Protein AF-A0A7Y2BA73-F1 (afdb_monomer)

Mean predicted aligned error: 13.08 Å

Secondary structure (DSSP, 8-state):
---EEE--SS--EEPPPHHHHT-TT--EEE--SSEEEEE--GGGGG-SS--EEE--SSEEE-S----TTGGGS---TT---EE-TTS-EE----SSEEE--S-TBSGGGG-HHHHHTTPPP--S----S-TT-S--EE-TTS-EE---EEEE-SS-EEEEE-SSBSSEEEEEES--TT-EEEEEETTS-EEE---TTSEEE-TTSPSEEEEEEEE-TT--EEEEEEEEE-

Nearest PDB structures (foldseek):
  5xjo-assembly2_D  TM=9.402E-01  e=3.070E-03  Arabidopsis thaliana
  8yaa-assembly1_A  TM=9.287E-01  e=4.841E-03  Arabidopsis thaliana
  4lsx-assembly1_A  TM=9.238E-01  e=6.436E-03  Arabidopsis thaliana
  8weg-assembly1_A  TM=9.132E-01  e=8.083E-03  Brassica napus
  5hz0-assembly1_B  TM=9.150E-01  e=1.075E-02  Arabidopsis thaliana

Structure (mmCIF, N/CA/C/O backbone):
data_AF-A0A7Y2BA73-F1
#
_entry.id   AF-A0A7Y2BA73-F1
#
loop_
_atom_site.group_PDB
_atom_site.id
_atom_site.type_symbol
_atom_site.label_atom_id
_atom_site.label_alt_id
_atom_site.label_comp_id
_atom_site.label_asym_id
_atom_site.label_entity_id
_atom_site.label_seq_id
_atom_site.pdbx_PDB_ins_code
_atom_site.Cartn_x
_atom_site.Cartn_y
_atom_site.Cartn_z
_atom_site.occupancy
_atom_site.B_iso_or_equiv
_atom_site.auth_seq_id
_atom_site.auth_comp_id
_atom_site.auth_asym_id
_atom_site.auth_atom_id
_atom_site.pdbx_PDB_model_num
ATOM 1 N N . SER A 1 1 ? 10.629 -7.850 -33.195 1.00 58.94 1 SER A N 1
ATOM 2 C CA . SER A 1 1 ? 11.443 -8.158 -32.015 1.00 58.94 1 SER A CA 1
ATOM 3 C C . SER A 1 1 ? 12.355 -6.983 -31.777 1.00 58.94 1 SER A C 1
ATOM 5 O O . SER A 1 1 ? 13.239 -6.746 -32.597 1.00 58.94 1 SER A O 1
ATOM 7 N N . ILE A 1 2 ? 12.062 -6.188 -30.755 1.00 63.72 2 ILE A N 1
ATOM 8 C CA . ILE A 1 2 ? 13.039 -5.249 -30.201 1.00 63.72 2 ILE A CA 1
ATOM 9 C C . ILE A 1 2 ? 13.849 -6.077 -29.214 1.00 63.72 2 ILE A C 1
ATOM 11 O O . ILE A 1 2 ? 13.240 -6.777 -28.421 1.00 63.72 2 ILE A O 1
ATOM 15 N N . PHE A 1 3 ? 15.175 -6.041 -29.317 1.00 80.38 3 PHE A N 1
ATOM 16 C CA . PHE A 1 3 ? 16.051 -6.744 -28.378 1.00 80.38 3 PHE A CA 1
ATOM 17 C C . PHE A 1 3 ? 16.253 -5.908 -27.109 1.00 80.38 3 PHE A C 1
ATOM 19 O O . PHE A 1 3 ? 16.034 -6.395 -26.015 1.00 80.38 3 PHE A O 1
ATOM 26 N N . GLY A 1 4 ? 16.545 -4.614 -27.255 1.00 87.94 4 GLY A N 1
ATOM 27 C CA . GLY A 1 4 ? 16.642 -3.687 -26.129 1.00 87.94 4 GLY A CA 1
ATOM 28 C C . GLY A 1 4 ? 16.120 -2.297 -26.479 1.00 87.94 4 GLY A C 1
ATOM 29 O O . GLY A 1 4 ? 16.241 -1.856 -27.628 1.00 87.94 4 GLY A O 1
ATOM 30 N N . LEU A 1 5 ? 15.540 -1.612 -25.495 1.00 90.94 5 LEU A N 1
ATOM 31 C CA . LEU A 1 5 ? 15.060 -0.236 -25.587 1.00 90.94 5 LEU A CA 1
ATOM 32 C C . LEU A 1 5 ? 15.636 0.595 -24.434 1.00 90.94 5 LEU A C 1
ATOM 34 O O . LEU A 1 5 ? 15.280 0.377 -23.283 1.00 90.94 5 LEU A O 1
ATOM 38 N N . ARG A 1 6 ? 16.483 1.578 -24.761 1.00 91.62 6 ARG A N 1
ATOM 39 C CA . ARG A 1 6 ? 17.074 2.524 -23.801 1.00 91.62 6 ARG A CA 1
ATOM 40 C C . ARG A 1 6 ? 16.645 3.952 -24.135 1.00 91.62 6 ARG A C 1
ATOM 42 O O . ARG A 1 6 ? 16.925 4.427 -25.237 1.00 91.62 6 ARG A O 1
ATOM 49 N N . LEU A 1 7 ? 15.957 4.616 -23.211 1.00 94.19 7 LEU A N 1
ATOM 50 C CA . LEU A 1 7 ? 15.445 5.991 -23.330 1.00 94.19 7 LEU A CA 1
ATOM 51 C C . LEU A 1 7 ? 15.789 6.836 -22.090 1.00 94.19 7 LEU A C 1
ATOM 53 O O . LEU A 1 7 ? 15.052 7.753 -21.718 1.00 94.19 7 LEU A O 1
ATOM 57 N N . ASP A 1 8 ? 16.916 6.530 -21.457 1.00 92.38 8 ASP A N 1
ATOM 58 C CA . ASP A 1 8 ? 17.354 7.136 -20.199 1.00 92.38 8 ASP A CA 1
ATOM 59 C C . ASP A 1 8 ? 17.586 8.650 -20.305 1.00 92.38 8 ASP A C 1
ATOM 61 O O . ASP A 1 8 ? 18.025 9.147 -21.348 1.00 92.38 8 ASP A O 1
ATOM 65 N N . GLY A 1 9 ? 17.349 9.381 -19.213 1.00 92.69 9 GLY A N 1
ATOM 66 C CA . GLY A 1 9 ? 17.739 10.788 -19.080 1.00 92.69 9 GLY A CA 1
ATOM 67 C C . GLY A 1 9 ? 16.963 11.741 -19.990 1.00 92.69 9 GLY A C 1
ATOM 68 O O . GLY A 1 9 ? 17.534 12.707 -20.507 1.00 92.69 9 GLY A O 1
ATOM 69 N N . ASN A 1 10 ? 15.683 11.456 -20.232 1.00 95.62 10 ASN A N 1
ATOM 70 C CA . ASN A 1 10 ? 14.799 12.292 -21.041 1.00 95.62 10 ASN A CA 1
ATOM 71 C C . ASN A 1 10 ? 13.745 12.991 -20.161 1.00 95.62 10 ASN A C 1
ATOM 73 O O . ASN A 1 10 ? 13.834 13.036 -18.939 1.00 95.62 10 ASN A O 1
ATOM 77 N N . GLN A 1 11 ? 12.763 13.624 -20.800 1.00 97.19 11 GLN A N 1
ATOM 78 C CA . GLN A 1 11 ? 11.634 14.287 -20.135 1.00 97.19 11 GLN A CA 1
ATOM 79 C C . GLN A 1 11 ? 10.318 13.580 -20.472 1.00 97.19 11 GLN A C 1
ATOM 81 O O . GLN A 1 11 ? 9.286 14.234 -20.602 1.00 97.19 11 GLN A O 1
ATOM 86 N N . LEU A 1 12 ? 10.365 12.264 -20.706 1.00 97.69 12 LEU A N 1
ATOM 87 C CA . LEU A 1 12 ? 9.169 11.489 -21.023 1.00 97.69 12 LEU A CA 1
ATOM 88 C C . LEU A 1 12 ? 8.208 11.537 -19.836 1.00 97.69 12 LEU A C 1
ATOM 90 O O . LEU A 1 12 ? 8.640 11.438 -18.693 1.00 97.69 12 LEU A O 1
ATOM 94 N N . GLU A 1 13 ? 6.922 11.703 -20.124 1.00 97.31 13 GLU A N 1
ATOM 95 C CA . GLU A 1 13 ? 5.849 11.846 -19.139 1.00 97.31 13 GLU A CA 1
ATOM 96 C C . GLU A 1 13 ? 4.704 10.873 -19.441 1.00 97.31 13 GLU A C 1
ATOM 98 O O . GLU A 1 13 ? 4.584 10.362 -20.559 1.00 97.31 13 GLU A O 1
ATOM 103 N N . GLY A 1 14 ? 3.844 10.648 -18.447 1.00 95.19 14 GLY A N 1
ATOM 104 C CA . GLY A 1 14 ? 2.733 9.703 -18.540 1.00 95.19 14 GLY A CA 1
ATOM 105 C C . GLY A 1 14 ? 3.148 8.253 -18.276 1.00 95.19 14 GLY A C 1
ATOM 106 O O . GLY A 1 14 ? 4.218 7.987 -17.732 1.00 95.19 14 GLY A O 1
ATOM 107 N N . GLU A 1 15 ? 2.265 7.323 -18.633 1.00 95.38 15 GLU A N 1
ATOM 108 C CA . GLU A 1 15 ? 2.414 5.888 -18.364 1.00 95.38 15 GLU A CA 1
ATOM 109 C C . GLU A 1 15 ? 3.246 5.162 -19.432 1.00 95.38 15 GLU A C 1
ATOM 111 O O . GLU A 1 15 ? 3.315 5.579 -20.594 1.00 95.38 15 GLU A O 1
ATOM 116 N N . ILE A 1 16 ? 3.814 4.007 -19.067 1.00 92.56 16 ILE A N 1
ATOM 117 C CA . ILE A 1 16 ? 4.401 3.078 -20.041 1.00 92.56 16 ILE A CA 1
ATOM 118 C C . ILE A 1 16 ? 3.255 2.474 -20.875 1.00 92.56 16 ILE A C 1
ATOM 120 O O . ILE A 1 16 ? 2.373 1.810 -20.326 1.00 92.56 16 ILE A O 1
ATOM 124 N N . PRO A 1 17 ? 3.242 2.657 -22.207 1.00 91.62 17 PRO A N 1
ATOM 125 C CA . PRO A 1 17 ? 2.122 2.219 -23.027 1.00 91.62 17 PRO A CA 1
ATOM 126 C C . PRO A 1 17 ? 2.058 0.692 -23.128 1.00 91.62 17 PRO A C 1
ATOM 128 O O . PRO A 1 17 ? 3.074 0.032 -23.351 1.00 91.62 17 PRO A O 1
ATOM 131 N N . ASN A 1 18 ? 0.838 0.137 -23.107 1.00 88.19 18 ASN A N 1
ATOM 132 C CA . ASN A 1 18 ? 0.594 -1.314 -23.126 1.00 88.19 18 ASN A CA 1
ATOM 133 C C . ASN A 1 18 ? 1.280 -2.079 -24.269 1.00 88.19 18 ASN A C 1
ATOM 135 O O . ASN A 1 18 ? 1.559 -3.269 -24.153 1.00 88.19 18 ASN A O 1
ATOM 139 N N . SER A 1 19 ? 1.569 -1.406 -25.383 1.00 89.00 19 SER A N 1
ATOM 140 C CA . SER A 1 19 ? 2.295 -1.996 -26.506 1.00 89.00 19 SER A CA 1
ATOM 141 C C . SER A 1 19 ? 3.723 -2.428 -26.160 1.00 89.00 19 SER A C 1
ATOM 143 O O . SER A 1 19 ? 4.240 -3.327 -26.817 1.00 89.00 19 SER A O 1
ATOM 145 N N . ILE A 1 20 ? 4.362 -1.800 -25.166 1.00 89.62 20 ILE A N 1
ATOM 146 C CA . ILE A 1 20 ? 5.713 -2.163 -24.716 1.00 89.62 20 ILE A CA 1
ATOM 147 C C . ILE A 1 20 ? 5.691 -3.538 -24.046 1.00 89.62 20 ILE A C 1
ATOM 149 O O . ILE A 1 20 ? 6.490 -4.392 -24.420 1.00 89.62 20 ILE A O 1
ATOM 153 N N . TYR A 1 21 ? 4.707 -3.801 -23.180 1.00 85.94 21 TYR A N 1
ATOM 154 C CA . TYR A 1 21 ? 4.527 -5.097 -22.511 1.00 85.94 21 TYR A CA 1
ATOM 155 C C . TYR A 1 21 ? 4.216 -6.259 -23.468 1.00 85.94 21 TYR A C 1
ATOM 157 O O . TYR A 1 21 ? 4.342 -7.420 -23.099 1.00 85.94 21 TYR A O 1
ATOM 165 N N . ALA A 1 22 ? 3.796 -5.966 -24.703 1.00 86.50 22 ALA A N 1
ATOM 166 C CA . ALA A 1 22 ? 3.502 -6.968 -25.728 1.00 86.50 22 ALA A CA 1
ATOM 167 C C . ALA A 1 22 ? 4.707 -7.292 -26.639 1.00 86.50 22 ALA A C 1
ATOM 169 O O . ALA A 1 22 ? 4.566 -8.038 -27.614 1.00 86.50 22 ALA A O 1
ATOM 170 N N . SER A 1 23 ? 5.882 -6.702 -26.390 1.00 86.19 23 SER A N 1
ATOM 171 C CA . SER A 1 23 ? 7.062 -6.903 -27.233 1.00 86.19 23 SER A CA 1
ATOM 172 C C . SER A 1 23 ? 7.726 -8.256 -26.967 1.00 86.19 23 SER A C 1
ATOM 174 O O . SER A 1 23 ? 8.542 -8.387 -26.061 1.00 86.19 23 SER A O 1
ATOM 176 N N . ALA A 1 24 ? 7.453 -9.237 -27.831 1.00 81.19 24 ALA A N 1
ATOM 177 C CA . ALA A 1 24 ? 8.172 -10.511 -27.835 1.00 81.19 24 ALA A CA 1
ATOM 178 C C . ALA A 1 24 ? 9.683 -10.308 -28.085 1.00 81.19 24 ALA A C 1
ATOM 180 O O . ALA A 1 24 ? 10.070 -9.616 -29.043 1.00 81.19 24 ALA A O 1
ATOM 181 N N . GLY A 1 25 ? 10.520 -10.926 -27.247 1.00 83.25 25 GLY A N 1
ATOM 182 C CA . GLY A 1 25 ? 11.981 -10.900 -27.347 1.00 83.25 25 GLY A CA 1
ATOM 183 C C . GLY A 1 25 ? 12.670 -9.641 -26.820 1.00 83.25 25 GLY A C 1
ATOM 184 O O . GLY A 1 25 ? 13.821 -9.417 -27.196 1.00 83.25 25 GLY A O 1
ATOM 185 N N . LEU A 1 26 ? 11.977 -8.801 -26.038 1.00 87.81 26 LEU A N 1
ATOM 186 C CA . LEU A 1 26 ? 12.608 -7.671 -25.354 1.00 87.81 26 LEU A CA 1
ATOM 187 C C . LEU A 1 26 ? 13.404 -8.193 -24.156 1.00 87.81 26 LEU A C 1
ATOM 189 O O . LEU A 1 26 ? 12.802 -8.648 -23.191 1.00 87.81 26 LEU A O 1
ATOM 193 N N . SER A 1 27 ? 14.729 -8.097 -24.238 1.00 86.44 27 SER A N 1
ATOM 194 C CA . SER A 1 27 ? 15.653 -8.481 -23.171 1.00 86.44 27 SER A CA 1
ATOM 195 C C . SER A 1 27 ? 16.091 -7.309 -22.301 1.00 86.44 27 SER A C 1
ATOM 197 O O . SER A 1 27 ? 16.525 -7.506 -21.173 1.00 86.44 27 SER A O 1
ATOM 199 N N . GLU A 1 28 ? 15.953 -6.079 -22.795 1.00 87.81 28 GLU A N 1
ATOM 200 C CA . GLU A 1 28 ? 16.338 -4.884 -22.050 1.00 87.81 28 GLU A CA 1
ATOM 201 C C . GLU A 1 28 ? 15.315 -3.749 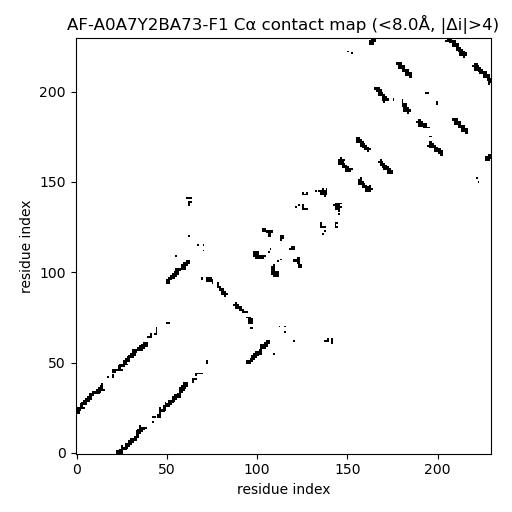-22.194 1.00 87.81 28 GLU A C 1
ATOM 203 O O . GLU A 1 28 ? 14.979 -3.335 -23.310 1.00 87.81 28 GLU A O 1
ATOM 208 N N . LEU A 1 29 ? 14.895 -3.177 -21.063 1.00 91.00 29 LEU A N 1
ATOM 209 C CA . LEU A 1 29 ? 14.112 -1.946 -20.993 1.00 91.00 29 LEU A CA 1
ATOM 210 C C . LEU A 1 29 ? 14.712 -0.971 -19.971 1.00 91.00 29 LEU A C 1
ATOM 212 O O . LEU A 1 29 ? 14.640 -1.193 -18.766 1.00 91.00 29 LEU A O 1
ATOM 216 N N . SER A 1 30 ? 15.234 0.153 -20.456 1.00 92.50 30 SER A N 1
ATOM 217 C CA . SER A 1 30 ? 15.801 1.221 -19.632 1.00 92.50 30 SER A CA 1
ATOM 218 C C . SER A 1 30 ? 15.075 2.539 -19.906 1.00 92.50 30 SER A C 1
ATOM 220 O O . SER A 1 30 ? 15.120 3.071 -21.018 1.00 92.50 30 SER A O 1
ATOM 222 N N . LEU A 1 31 ? 14.354 3.041 -18.903 1.00 95.31 31 LEU A N 1
ATOM 223 C CA . LEU A 1 31 ? 13.574 4.287 -18.908 1.00 95.31 31 LEU A CA 1
ATOM 224 C C . LEU A 1 31 ? 13.995 5.222 -17.758 1.00 95.31 31 LEU A C 1
ATOM 226 O O . LEU A 1 31 ? 13.227 6.098 -17.352 1.00 95.31 31 LEU A O 1
ATOM 230 N N . ARG A 1 32 ? 15.200 5.027 -17.219 1.00 94.56 32 ARG A N 1
ATOM 231 C CA . ARG A 1 32 ? 15.732 5.739 -16.053 1.00 94.56 32 ARG A CA 1
ATOM 232 C C . ARG A 1 32 ? 15.715 7.256 -16.238 1.00 94.56 32 ARG A C 1
ATOM 234 O O . ARG A 1 32 ? 15.857 7.739 -17.362 1.00 94.56 32 ARG A O 1
ATOM 241 N N . ASP A 1 33 ? 15.617 7.999 -15.138 1.00 95.12 33 ASP A N 1
ATOM 242 C CA . ASP A 1 33 ? 15.769 9.460 -15.106 1.00 95.12 33 ASP A CA 1
ATOM 243 C C . ASP A 1 33 ? 14.837 10.155 -16.118 1.00 95.12 33 ASP A C 1
ATOM 245 O O . ASP A 1 33 ? 15.274 10.844 -17.044 1.00 95.12 33 ASP A O 1
ATOM 249 N N . ASN A 1 34 ? 13.536 9.918 -15.966 1.00 97.56 34 ASN A N 1
ATOM 250 C CA . ASN A 1 34 ? 12.466 10.531 -16.750 1.00 97.56 34 ASN A CA 1
ATOM 251 C C . ASN A 1 34 ? 11.381 11.093 -15.808 1.00 97.56 34 ASN A C 1
ATOM 253 O O . ASN A 1 34 ? 11.521 11.093 -14.589 1.00 97.56 34 ASN A O 1
ATOM 257 N N . ASN A 1 35 ? 10.283 11.604 -16.369 1.00 96.88 35 ASN A N 1
ATOM 258 C CA . ASN A 1 35 ? 9.123 12.078 -15.611 1.00 96.88 35 ASN A CA 1
ATOM 259 C C . ASN A 1 35 ? 7.924 11.121 -15.745 1.00 96.88 35 ASN A C 1
ATOM 261 O O . ASN A 1 35 ? 6.778 11.562 -15.631 1.00 96.88 35 ASN A O 1
ATOM 265 N N . LEU A 1 36 ? 8.163 9.835 -16.025 1.00 96.81 36 LEU A N 1
ATOM 266 C CA . LEU A 1 36 ? 7.090 8.856 -1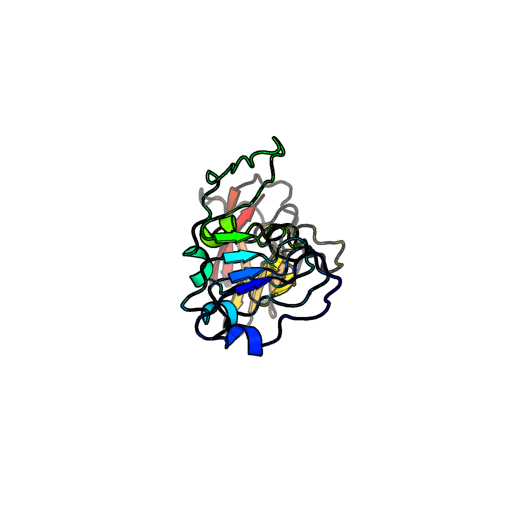6.191 1.00 96.81 36 LEU A CA 1
ATOM 267 C C . LEU A 1 36 ? 6.357 8.649 -14.865 1.00 96.81 36 LEU A C 1
ATOM 269 O O . LEU A 1 36 ? 6.934 8.806 -13.788 1.00 96.81 36 LEU A O 1
ATOM 273 N N . SER A 1 37 ? 5.070 8.339 -14.948 1.00 92.38 37 SER A N 1
ATOM 274 C CA . SER A 1 37 ? 4.170 8.251 -13.799 1.00 92.38 37 SER A CA 1
ATOM 275 C C . SER A 1 37 ? 3.065 7.225 -14.032 1.00 92.38 37 SER A C 1
ATOM 277 O O . SER A 1 37 ? 2.952 6.659 -15.117 1.00 92.38 37 SER A O 1
ATOM 279 N N . GLY A 1 38 ? 2.203 7.049 -13.032 1.00 87.88 38 GLY A N 1
ATOM 280 C CA . GLY A 1 38 ? 1.122 6.068 -13.055 1.00 87.88 38 GLY A CA 1
ATOM 281 C C . GLY A 1 38 ? 1.575 4.712 -12.525 1.00 87.88 38 GLY A C 1
ATOM 282 O O . GLY A 1 38 ? 2.705 4.562 -12.048 1.00 87.88 38 GLY A O 1
ATOM 283 N N . GLU A 1 39 ? 0.668 3.743 -12.570 1.00 86.25 39 GLU A N 1
ATOM 284 C CA . GLU A 1 39 ? 0.879 2.440 -11.947 1.00 86.25 39 GLU A CA 1
ATOM 285 C C . GLU A 1 39 ? 1.783 1.521 -12.776 1.00 86.25 39 GLU A C 1
ATOM 287 O O . GLU A 1 39 ? 1.673 1.435 -14.004 1.00 86.25 39 GLU A O 1
ATOM 292 N N . LEU A 1 40 ? 2.656 0.773 -12.094 1.00 85.06 40 LEU A N 1
ATOM 293 C CA . LEU A 1 40 ? 3.364 -0.345 -12.714 1.00 85.06 40 LEU A CA 1
ATOM 294 C C . LEU A 1 40 ? 2.375 -1.489 -12.976 1.00 85.06 40 LEU A C 1
ATOM 296 O O . LEU A 1 40 ? 1.866 -2.123 -12.056 1.00 85.06 40 LEU A O 1
ATOM 300 N N . SER A 1 41 ? 2.094 -1.755 -14.252 1.00 85.50 41 SER A N 1
ATOM 301 C CA . SER A 1 41 ? 1.141 -2.792 -14.658 1.00 85.50 41 SER A CA 1
ATOM 302 C C . SER A 1 41 ? 1.687 -4.198 -14.396 1.00 85.50 41 SER A C 1
ATOM 304 O O . SER A 1 41 ? 2.827 -4.491 -14.756 1.00 85.50 41 SER A O 1
ATOM 306 N N . SER A 1 42 ? 0.825 -5.120 -13.946 1.00 83.62 42 SER A N 1
ATOM 307 C CA . SER A 1 42 ? 1.114 -6.568 -13.917 1.00 83.62 42 SER A CA 1
ATOM 308 C C . SER A 1 42 ? 1.465 -7.146 -15.295 1.00 83.62 42 SER A C 1
ATOM 310 O O . SER A 1 42 ? 2.006 -8.242 -15.402 1.00 83.62 42 SER A O 1
ATOM 312 N N . SER A 1 43 ? 1.232 -6.387 -16.372 1.00 85.75 43 SER A N 1
ATOM 313 C CA . SER A 1 43 ? 1.709 -6.710 -17.719 1.00 85.75 43 SER A CA 1
ATOM 314 C C . SER A 1 43 ? 3.237 -6.771 -17.831 1.00 85.75 43 SER A C 1
ATOM 316 O O . SER A 1 43 ? 3.732 -7.362 -18.785 1.00 85.75 43 SER A O 1
ATOM 318 N N . LEU A 1 44 ? 3.991 -6.217 -16.876 1.00 83.31 44 LEU A N 1
ATOM 319 C CA . LEU A 1 44 ? 5.436 -6.447 -16.750 1.00 83.31 44 LEU A CA 1
ATOM 320 C C . LEU A 1 44 ? 5.771 -7.945 -16.610 1.00 83.31 44 LEU A C 1
ATOM 322 O O . LEU A 1 44 ? 6.817 -8.376 -17.088 1.00 83.31 44 LEU A O 1
ATOM 326 N N . ASN A 1 45 ? 4.852 -8.758 -16.071 1.00 80.56 45 ASN A N 1
ATOM 327 C CA . ASN A 1 45 ? 5.003 -10.215 -16.011 1.00 80.56 45 ASN A CA 1
ATOM 328 C C . ASN A 1 45 ? 4.948 -10.899 -17.386 1.00 80.56 45 ASN A C 1
ATOM 330 O O . ASN A 1 45 ? 5.330 -12.060 -17.499 1.00 80.56 45 ASN A O 1
ATOM 334 N N . ASN A 1 46 ? 4.476 -10.210 -18.433 1.00 83.88 46 ASN A N 1
ATOM 335 C CA . ASN A 1 46 ? 4.390 -10.772 -19.785 1.00 83.88 46 ASN A CA 1
ATOM 336 C C . ASN A 1 46 ? 5.743 -10.813 -20.504 1.00 83.88 46 ASN A C 1
ATOM 338 O O . ASN A 1 46 ? 5.839 -11.371 -21.599 1.00 83.88 46 ASN A O 1
ATOM 342 N N . PHE A 1 47 ? 6.777 -10.192 -19.941 1.00 82.25 47 PHE A N 1
ATOM 343 C CA . PHE A 1 47 ? 8.105 -10.245 -20.517 1.00 82.25 47 PHE A CA 1
ATOM 344 C C . PHE A 1 47 ? 8.770 -11.598 -20.237 1.00 82.25 47 PHE A C 1
ATOM 346 O O . PHE A 1 47 ? 9.288 -11.834 -19.152 1.00 82.25 47 PHE A O 1
ATO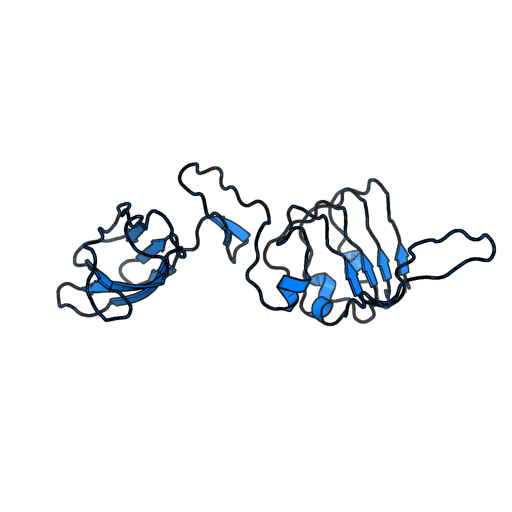M 353 N N . GLU A 1 48 ? 8.758 -12.482 -21.236 1.00 78.75 48 GLU A N 1
ATOM 354 C CA . GLU A 1 48 ? 9.341 -13.830 -21.130 1.00 78.75 48 GLU A CA 1
ATOM 355 C C . GLU A 1 48 ? 10.877 -13.843 -21.221 1.00 78.75 48 GLU A C 1
ATOM 357 O O . GLU A 1 48 ? 11.507 -14.733 -20.658 1.00 78.75 48 GLU A O 1
ATOM 362 N N . ASP A 1 49 ? 11.466 -12.863 -21.917 1.00 79.25 49 ASP A N 1
ATOM 363 C CA . ASP A 1 49 ? 12.897 -12.818 -22.256 1.00 79.25 49 ASP A CA 1
ATOM 364 C C . ASP A 1 49 ? 13.639 -11.627 -21.610 1.00 79.25 49 ASP A C 1
ATOM 366 O O . ASP A 1 49 ? 14.764 -11.338 -22.009 1.00 79.25 49 ASP A O 1
ATOM 370 N N . LEU A 1 50 ? 13.004 -10.883 -20.693 1.00 81.56 50 LEU A N 1
ATOM 371 C CA . LEU A 1 50 ? 13.579 -9.663 -20.109 1.00 81.56 50 LEU A CA 1
ATOM 372 C C . LEU A 1 50 ? 14.652 -10.005 -19.081 1.00 81.56 50 LEU A C 1
ATOM 374 O O . LEU A 1 50 ? 14.347 -10.629 -18.075 1.00 81.56 50 LEU A O 1
ATOM 378 N N . ASP A 1 51 ? 15.869 -9.525 -19.317 1.00 80.38 51 ASP A N 1
ATOM 379 C CA . ASP A 1 51 ? 17.020 -9.695 -18.432 1.00 80.38 51 ASP A CA 1
ATOM 380 C C . ASP A 1 51 ? 17.296 -8.416 -17.619 1.00 80.38 51 ASP A C 1
ATOM 382 O O . ASP A 1 51 ? 17.778 -8.485 -16.490 1.00 80.38 51 ASP A O 1
ATOM 386 N N . GLU A 1 52 ? 16.993 -7.237 -18.180 1.00 83.44 52 GLU A N 1
ATOM 387 C CA . GLU A 1 52 ? 17.353 -5.932 -17.608 1.00 83.44 52 GLU A CA 1
ATOM 388 C C . GLU A 1 52 ? 16.167 -4.944 -17.601 1.00 83.44 52 GLU A C 1
ATOM 390 O O . GLU A 1 52 ? 15.613 -4.618 -18.657 1.00 83.44 52 GLU A O 1
ATOM 395 N N . LEU A 1 53 ? 15.803 -4.424 -16.416 1.00 87.75 53 LEU A N 1
ATOM 396 C CA . LEU A 1 53 ? 14.724 -3.438 -16.224 1.00 87.75 53 LEU A CA 1
ATOM 397 C C . LEU A 1 53 ? 15.152 -2.240 -15.357 1.00 87.75 53 LEU A C 1
ATOM 399 O O . LEU A 1 53 ? 15.237 -2.346 -14.136 1.00 87.75 53 LEU A O 1
ATOM 403 N N . TYR A 1 54 ? 15.324 -1.062 -15.951 1.00 89.88 54 TYR A N 1
ATOM 404 C CA . TYR A 1 54 ? 15.690 0.157 -15.216 1.00 89.88 54 TYR A CA 1
ATOM 405 C C . TYR A 1 54 ? 14.593 1.218 -15.330 1.00 89.88 54 TYR A C 1
ATOM 407 O O . TYR A 1 54 ? 14.417 1.825 -16.386 1.00 89.88 54 TYR A O 1
ATOM 415 N N . LEU A 1 55 ? 13.855 1.451 -14.241 1.00 92.12 55 LEU A N 1
ATOM 416 C CA . LEU A 1 55 ? 12.797 2.472 -14.141 1.00 92.12 55 LEU A CA 1
ATOM 417 C C . LEU A 1 55 ? 13.093 3.519 -13.058 1.00 92.12 55 LEU A C 1
ATOM 419 O O . LEU A 1 55 ? 12.234 4.342 -12.730 1.00 92.12 55 LEU A O 1
ATOM 423 N N . ASP A 1 56 ? 14.286 3.483 -12.477 1.00 91.38 56 ASP A N 1
ATOM 424 C CA . ASP A 1 56 ? 14.655 4.346 -11.369 1.00 91.38 56 ASP A CA 1
ATOM 425 C C . ASP A 1 56 ? 14.712 5.834 -11.765 1.00 91.38 56 ASP A C 1
ATOM 427 O O . ASP A 1 56 ? 14.899 6.184 -12.932 1.00 91.38 56 ASP A O 1
ATOM 431 N N . GLY A 1 57 ? 14.491 6.724 -10.796 1.00 92.19 57 GLY A N 1
ATOM 432 C CA . GLY A 1 57 ? 14.470 8.171 -11.051 1.00 92.19 57 GLY A CA 1
ATOM 433 C C . GLY A 1 57 ? 13.263 8.630 -11.879 1.00 92.19 57 GLY A C 1
ATOM 434 O O . GLY A 1 57 ? 13.401 9.479 -12.755 1.00 92.19 57 GLY A O 1
ATOM 435 N N . ASN A 1 58 ? 12.090 8.049 -11.621 1.00 95.56 58 ASN A N 1
ATOM 436 C CA . ASN A 1 58 ? 10.804 8.436 -12.207 1.00 95.56 58 ASN A CA 1
ATOM 437 C C . ASN A 1 58 ? 9.787 8.785 -11.096 1.00 95.56 58 ASN A C 1
ATOM 439 O O . ASN A 1 58 ? 10.139 8.945 -9.927 1.00 95.56 58 ASN A O 1
ATOM 443 N N . ASN A 1 59 ? 8.509 8.930 -11.460 1.00 91.81 59 ASN A N 1
ATOM 444 C CA . ASN A 1 59 ? 7.396 9.216 -10.552 1.00 91.81 59 ASN A CA 1
ATOM 445 C C . ASN A 1 59 ? 6.335 8.102 -10.571 1.00 91.81 59 ASN A C 1
ATOM 447 O O . ASN A 1 59 ? 5.141 8.398 -10.441 1.00 91.81 59 ASN A O 1
ATOM 451 N N . PHE A 1 60 ? 6.746 6.847 -10.783 1.00 89.75 60 PHE A N 1
ATOM 452 C CA . PHE A 1 60 ? 5.829 5.707 -10.744 1.00 89.75 60 PHE A CA 1
ATOM 453 C C . PHE A 1 60 ? 5.186 5.574 -9.362 1.00 89.75 60 PHE A C 1
ATOM 455 O O . PHE A 1 60 ? 5.785 5.921 -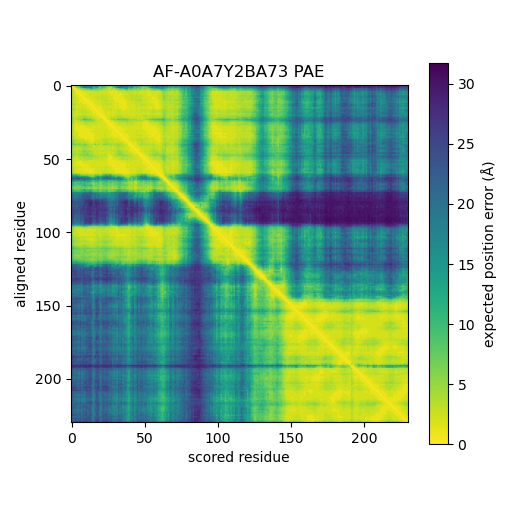8.342 1.00 89.75 60 PHE A O 1
ATOM 462 N N . GLU A 1 61 ? 3.950 5.091 -9.348 1.00 81.25 61 GLU A N 1
ATOM 463 C CA . GLU A 1 61 ? 3.132 4.897 -8.152 1.00 81.25 61 GLU A CA 1
ATOM 464 C C . GLU A 1 61 ? 2.444 3.524 -8.194 1.00 81.25 61 GLU A C 1
ATOM 466 O O . GLU A 1 61 ? 2.629 2.758 -9.140 1.00 81.25 61 GLU A O 1
ATOM 471 N N . GLY A 1 62 ? 1.706 3.178 -7.142 1.00 73.31 62 GLY A N 1
ATOM 472 C CA . GLY A 1 62 ? 1.009 1.894 -7.023 1.00 73.31 62 GLY A CA 1
ATOM 473 C C . GLY A 1 62 ? 1.402 1.128 -5.762 1.00 73.31 62 GLY A C 1
ATOM 474 O O . GLY A 1 62 ? 2.514 1.270 -5.255 1.00 73.31 62 GLY A O 1
ATOM 475 N N . CYS A 1 63 ? 0.461 0.344 -5.232 1.00 65.50 63 CYS A N 1
ATOM 476 C CA . CYS A 1 63 ? 0.562 -0.230 -3.888 1.00 65.50 63 CYS A CA 1
ATOM 477 C C . CYS A 1 63 ? 0.796 -1.746 -3.851 1.00 65.50 63 CYS A C 1
ATOM 479 O O . CYS A 1 63 ? 1.580 -2.233 -3.040 1.00 65.50 63 CYS A O 1
ATOM 481 N N . ALA A 1 64 ? 0.149 -2.480 -4.757 1.00 56.84 64 ALA A N 1
ATOM 482 C CA . ALA A 1 64 ? 0.222 -3.927 -4.880 1.00 56.84 64 ALA A CA 1
ATOM 483 C C . ALA A 1 64 ? 0.814 -4.251 -6.252 1.00 56.84 64 ALA A C 1
ATOM 485 O O . ALA A 1 64 ? 0.117 -4.379 -7.256 1.00 56.84 64 ALA A O 1
ATOM 486 N N . MET A 1 65 ? 2.139 -4.302 -6.307 1.00 63.50 65 MET A N 1
ATOM 487 C CA . MET A 1 65 ? 2.860 -4.677 -7.514 1.00 63.50 65 MET A CA 1
ATOM 488 C C . MET A 1 65 ? 2.799 -6.199 -7.654 1.00 63.50 65 MET A C 1
ATOM 490 O O . MET A 1 65 ? 3.641 -6.859 -7.079 1.00 63.50 65 MET A O 1
ATOM 494 N N . ASP A 1 66 ? 1.828 -6.778 -8.367 1.00 67.50 66 ASP A N 1
ATOM 495 C CA . ASP A 1 66 ? 1.878 -8.204 -8.754 1.00 67.50 66 ASP A CA 1
ATOM 496 C C . ASP A 1 66 ? 2.954 -8.377 -9.834 1.00 67.50 66 ASP A C 1
ATOM 498 O O . ASP A 1 66 ? 2.666 -8.375 -11.031 1.00 67.50 66 ASP A O 1
ATOM 502 N N . LEU A 1 67 ? 4.212 -8.381 -9.398 1.00 71.25 67 LEU A N 1
ATOM 503 C CA . LEU A 1 67 ? 5.417 -8.370 -10.224 1.00 71.25 67 LEU A CA 1
ATOM 504 C C . LEU A 1 67 ? 6.362 -9.508 -9.811 1.00 71.25 67 LEU A C 1
ATOM 506 O O . LEU A 1 67 ? 7.585 -9.364 -9.845 1.00 71.25 67 LEU A O 1
ATOM 510 N N . ASP A 1 68 ? 5.793 -10.650 -9.418 1.00 68.19 68 ASP A N 1
ATOM 511 C CA . ASP A 1 68 ? 6.522 -11.840 -8.960 1.00 68.19 68 ASP A CA 1
ATOM 512 C C . ASP A 1 68 ? 7.593 -12.304 -9.958 1.00 68.19 68 ASP A C 1
ATOM 514 O O . ASP A 1 68 ? 8.627 -12.852 -9.564 1.00 68.19 68 ASP A O 1
ATOM 518 N N . SER A 1 69 ? 7.379 -12.082 -11.262 1.00 67.12 69 SER A N 1
ATOM 519 C CA . SER A 1 69 ? 8.366 -12.444 -12.281 1.00 67.12 69 SER A CA 1
ATOM 520 C C . SER A 1 69 ? 9.673 -11.665 -12.115 1.00 67.12 69 SER A C 1
ATOM 522 O O . SER A 1 69 ? 10.742 -12.246 -12.313 1.00 67.12 69 SER A O 1
ATOM 524 N N . LEU A 1 70 ? 9.606 -10.399 -11.678 1.00 68.00 70 LEU A N 1
ATOM 525 C CA . LEU A 1 70 ? 10.774 -9.544 -11.463 1.00 68.00 70 LEU A CA 1
ATOM 526 C C . LEU A 1 70 ? 11.637 -10.043 -10.305 1.00 68.00 70 LEU A C 1
ATOM 528 O O . LEU A 1 70 ? 12.850 -9.867 -10.339 1.00 68.00 70 LEU A O 1
ATOM 532 N N . CYS A 1 71 ? 11.058 -10.740 -9.325 1.00 69.62 71 CYS A N 1
ATOM 533 C CA . CYS A 1 71 ? 11.826 -11.341 -8.234 1.00 69.62 71 CYS A CA 1
ATOM 534 C C . CYS A 1 71 ? 12.775 -12.456 -8.696 1.00 69.62 71 CYS A C 1
ATOM 536 O O . CYS A 1 71 ? 13.689 -12.830 -7.960 1.00 69.62 71 CYS A O 1
ATOM 538 N N . ASN A 1 72 ? 12.601 -12.967 -9.920 1.00 67.94 72 ASN A N 1
ATOM 539 C CA . ASN A 1 72 ? 13.527 -13.921 -10.530 1.00 67.94 72 ASN A CA 1
ATOM 540 C C . ASN A 1 72 ? 14.696 -13.240 -11.266 1.00 67.94 72 ASN A C 1
ATOM 542 O O . ASN A 1 72 ? 15.663 -13.918 -11.610 1.00 67.94 72 ASN A O 1
ATOM 546 N N . LEU A 1 73 ? 14.639 -11.919 -11.478 1.00 63.50 73 LEU A N 1
ATOM 547 C CA . LEU A 1 73 ? 15.721 -11.122 -12.057 1.00 63.50 73 LEU A CA 1
ATOM 548 C C . LEU A 1 73 ? 16.694 -10.729 -10.938 1.00 63.50 73 LEU A C 1
ATOM 550 O O . LEU A 1 73 ? 16.547 -9.701 -10.277 1.00 63.50 73 LEU A O 1
ATOM 554 N N . VAL A 1 74 ? 17.670 -11.595 -10.661 1.00 53.56 74 VAL A N 1
ATOM 555 C CA . VAL A 1 74 ? 18.595 -11.419 -9.532 1.00 53.56 74 VAL A CA 1
ATOM 556 C C . VAL A 1 74 ? 19.594 -10.298 -9.818 1.00 53.56 74 VAL A C 1
ATOM 558 O O . VAL A 1 74 ? 20.494 -10.448 -10.634 1.00 53.56 74 VAL A O 1
ATOM 561 N N . TYR A 1 75 ? 19.497 -9.205 -9.059 1.00 52.12 75 TYR A N 1
ATOM 562 C CA . TYR A 1 75 ? 20.525 -8.165 -9.002 1.00 52.12 75 TYR A CA 1
ATOM 563 C C . TYR A 1 75 ? 21.858 -8.734 -8.477 1.00 52.12 75 TYR A C 1
ATOM 565 O O . TYR A 1 75 ? 21.933 -9.169 -7.324 1.00 52.12 75 TYR A O 1
ATOM 573 N N . ASN A 1 76 ? 22.932 -8.687 -9.277 1.00 49.09 76 ASN A N 1
ATOM 574 C CA . ASN A 1 76 ? 24.296 -8.952 -8.803 1.00 49.09 76 ASN A CA 1
ATOM 575 C C . ASN A 1 76 ? 25.011 -7.637 -8.411 1.00 49.09 76 ASN A C 1
ATOM 577 O O . ASN A 1 76 ? 25.551 -6.945 -9.276 1.00 49.09 76 ASN A O 1
ATOM 581 N N . PRO A 1 77 ? 25.111 -7.287 -7.112 1.00 49.19 77 PRO A N 1
ATOM 582 C CA . PRO A 1 77 ? 25.780 -6.060 -6.664 1.00 49.19 77 PRO A CA 1
ATOM 583 C C . PRO A 1 77 ? 27.297 -6.032 -6.919 1.00 49.19 77 PRO A C 1
ATOM 585 O O . PRO A 1 77 ? 27.926 -4.999 -6.689 1.00 49.19 77 PRO A O 1
ATOM 588 N N . ASN A 1 78 ? 27.905 -7.148 -7.340 1.00 46.69 78 ASN A N 1
ATOM 589 C CA . ASN A 1 78 ? 29.356 -7.281 -7.486 1.00 46.69 78 ASN A CA 1
ATOM 590 C C . ASN A 1 78 ? 29.876 -7.087 -8.920 1.00 46.69 78 ASN A C 1
ATOM 592 O O . ASN A 1 78 ? 31.096 -7.064 -9.099 1.00 46.69 78 ASN A O 1
ATOM 596 N N . ASP A 1 79 ? 29.018 -6.914 -9.929 1.00 52.84 79 ASP A N 1
ATOM 597 C CA . ASP A 1 79 ? 29.468 -6.632 -11.299 1.00 52.84 79 ASP A CA 1
ATOM 598 C C . ASP A 1 79 ? 29.886 -5.165 -11.440 1.00 52.84 79 ASP A C 1
ATOM 600 O O . ASP A 1 79 ? 29.116 -4.273 -11.794 1.00 52.84 79 ASP A O 1
ATOM 604 N N . THR A 1 80 ? 31.144 -4.891 -11.089 1.00 54.09 80 THR A N 1
ATOM 605 C CA . THR A 1 80 ? 31.704 -3.540 -11.107 1.00 54.09 80 THR A CA 1
ATOM 606 C C . THR A 1 80 ? 33.107 -3.528 -11.718 1.00 54.09 80 THR A C 1
ATOM 608 O O . THR A 1 80 ? 34.005 -4.231 -11.267 1.00 54.09 80 THR A O 1
ATOM 611 N N . LEU A 1 81 ? 33.278 -2.638 -12.706 1.00 46.72 81 LEU A N 1
ATOM 612 C CA . LEU A 1 81 ? 34.504 -2.166 -13.375 1.00 46.72 81 LEU A CA 1
ATOM 613 C C . LEU A 1 81 ? 34.885 -2.794 -14.729 1.00 46.72 81 LEU A C 1
ATOM 615 O O . LEU A 1 81 ? 35.509 -3.848 -14.818 1.00 46.72 81 LEU A O 1
ATOM 619 N N . VAL A 1 82 ? 34.698 -1.991 -15.786 1.00 42.34 82 VAL A N 1
ATOM 620 C CA . VAL A 1 82 ? 35.473 -2.071 -17.035 1.00 42.34 82 VAL A CA 1
ATOM 621 C C . VAL A 1 82 ? 36.355 -0.825 -17.154 1.00 42.34 82 VAL A C 1
ATOM 623 O O . VAL A 1 82 ? 35.862 0.303 -17.185 1.00 42.34 82 VAL A O 1
ATOM 626 N N . THR A 1 83 ? 37.672 -1.026 -17.243 1.00 35.66 83 THR A N 1
ATOM 627 C CA . THR A 1 83 ? 38.654 0.045 -17.478 1.00 35.66 83 THR A CA 1
ATOM 628 C C . THR A 1 83 ? 38.910 0.185 -18.977 1.00 35.66 83 THR A C 1
ATOM 630 O O . THR A 1 83 ? 39.416 -0.742 -19.609 1.00 35.66 83 THR A O 1
ATOM 633 N N . TYR A 1 84 ? 38.612 1.349 -19.557 1.00 37.19 84 TYR A N 1
ATOM 634 C CA . TYR A 1 84 ? 39.005 1.661 -20.934 1.00 37.19 84 TYR A CA 1
ATOM 635 C C . TYR A 1 84 ? 40.458 2.163 -20.996 1.00 37.19 84 TYR A C 1
ATOM 637 O O . TYR A 1 84 ? 40.991 2.723 -20.037 1.00 37.19 84 TYR A O 1
ATOM 645 N N . ASN A 1 85 ? 41.098 2.034 -22.165 1.00 37.66 85 ASN A N 1
ATOM 646 C CA . ASN A 1 85 ? 42.494 2.433 -22.429 1.00 37.66 85 ASN A CA 1
ATOM 647 C C . ASN A 1 85 ? 42.788 3.952 -22.289 1.00 37.66 85 ASN A C 1
ATOM 649 O O . ASN A 1 85 ? 43.876 4.397 -22.649 1.00 37.66 85 ASN A O 1
ATOM 653 N N . ASN A 1 86 ? 41.838 4.758 -21.801 1.00 46.41 86 ASN A N 1
ATOM 654 C CA . ASN A 1 86 ? 41.987 6.190 -21.510 1.00 46.41 86 ASN A CA 1
ATOM 655 C C . ASN A 1 86 ? 42.013 6.513 -19.999 1.00 46.41 86 ASN A C 1
ATOM 657 O O . ASN A 1 86 ? 41.987 7.687 -19.637 1.00 46.41 86 ASN A O 1
ATOM 661 N N . SER A 1 87 ? 42.060 5.497 -19.129 1.00 47.09 87 SER A N 1
ATOM 662 C CA . SER A 1 87 ? 42.093 5.631 -17.662 1.00 47.09 87 SER A CA 1
ATOM 663 C C . SER A 1 87 ? 40.852 6.275 -17.027 1.00 47.09 87 SER A C 1
ATOM 665 O O . SER A 1 87 ? 40.890 6.620 -15.847 1.00 47.09 87 SER A O 1
ATOM 667 N N . ALA A 1 88 ? 39.754 6.434 -17.772 1.00 42.38 88 ALA A N 1
ATOM 668 C CA . ALA A 1 88 ? 38.480 6.874 -17.219 1.00 42.38 88 ALA A CA 1
ATOM 669 C C . ALA A 1 88 ? 37.663 5.659 -16.754 1.00 42.38 88 ALA A C 1
ATOM 671 O O . ALA A 1 88 ? 37.425 4.723 -17.522 1.00 42.38 88 ALA A O 1
ATOM 672 N N . THR A 1 89 ? 37.239 5.685 -15.492 1.00 40.84 89 THR A N 1
ATOM 673 C CA . THR A 1 89 ? 36.321 4.695 -14.923 1.00 40.84 89 THR A CA 1
ATOM 674 C C . THR A 1 89 ? 34.893 5.148 -15.186 1.00 40.84 89 THR A C 1
ATOM 676 O O . THR A 1 89 ? 34.499 6.228 -14.750 1.00 40.84 89 THR A O 1
ATOM 679 N N . TYR A 1 90 ? 34.119 4.319 -15.881 1.00 43.53 90 TYR A N 1
ATOM 680 C CA . TYR A 1 90 ? 32.685 4.515 -16.058 1.00 43.53 90 TYR A CA 1
ATOM 681 C C . TYR A 1 90 ? 31.953 3.382 -15.340 1.00 43.53 90 TYR A C 1
ATOM 683 O O . TYR A 1 90 ? 32.271 2.211 -15.552 1.00 43.53 90 TYR A O 1
ATOM 691 N N . ASN A 1 91 ? 30.981 3.726 -14.496 1.00 42.28 91 ASN A N 1
ATOM 692 C CA . ASN A 1 91 ? 30.096 2.749 -13.867 1.00 42.28 91 ASN A CA 1
ATOM 693 C C . ASN A 1 91 ? 29.075 2.275 -14.909 1.00 42.28 91 ASN A C 1
ATOM 695 O O . ASN A 1 91 ? 27.985 2.828 -15.001 1.00 42.28 91 ASN A O 1
ATOM 699 N N . PHE A 1 92 ? 29.438 1.288 -15.722 1.00 45.47 92 PHE A N 1
ATOM 700 C CA . PHE A 1 92 ? 28.462 0.527 -16.497 1.00 45.47 92 PHE A CA 1
ATOM 701 C C . PHE A 1 92 ? 28.093 -0.716 -15.685 1.00 45.47 92 PHE A C 1
ATOM 703 O O . PHE A 1 92 ? 28.935 -1.598 -15.515 1.00 45.47 92 PHE A O 1
ATOM 710 N N . LYS A 1 93 ? 26.863 -0.745 -15.152 1.00 51.09 93 LYS A N 1
ATOM 711 C CA . LYS A 1 93 ? 26.213 -1.972 -14.668 1.00 51.09 93 LYS A CA 1
ATOM 712 C C . LYS A 1 93 ? 25.979 -2.848 -15.908 1.00 51.09 93 LYS A C 1
ATOM 714 O O . LYS A 1 93 ? 25.382 -2.369 -16.868 1.00 51.09 93 LYS A O 1
ATOM 719 N N . LEU A 1 94 ? 26.513 -4.062 -15.934 1.00 49.56 94 LEU A N 1
ATOM 720 C CA . LEU A 1 94 ? 26.241 -5.053 -16.977 1.00 49.56 94 LEU A CA 1
ATOM 721 C C . LEU A 1 94 ? 25.894 -6.359 -16.274 1.00 49.56 94 LEU A C 1
ATOM 723 O O . LEU A 1 94 ? 26.695 -6.805 -15.455 1.00 49.56 94 LEU A O 1
ATOM 727 N N . GLY A 1 95 ? 24.762 -6.961 -16.638 1.00 57.66 95 GLY A N 1
ATOM 728 C CA . GLY A 1 95 ? 24.413 -8.328 -16.260 1.00 57.66 95 GLY A CA 1
ATOM 729 C C . GLY A 1 95 ? 23.265 -8.411 -15.263 1.00 57.66 95 GLY A C 1
ATOM 730 O O . GLY A 1 95 ? 23.510 -8.361 -14.065 1.00 57.66 95 GLY A O 1
ATOM 731 N N . GLU A 1 96 ? 22.059 -8.580 -15.809 1.00 59.94 96 GLU A N 1
ATOM 732 C CA . GLU A 1 96 ? 20.839 -9.115 -15.179 1.00 59.94 96 GLU A CA 1
ATOM 733 C C . GLU A 1 96 ? 20.312 -8.367 -13.930 1.00 59.94 96 GLU A C 1
ATOM 735 O O . GLU A 1 96 ? 21.003 -8.131 -12.937 1.00 59.94 96 GLU A O 1
ATOM 740 N N . GLY A 1 97 ? 19.030 -7.995 -13.957 1.00 73.44 97 GLY A N 1
ATOM 741 C CA . GLY A 1 97 ? 18.323 -7.464 -12.791 1.00 73.44 97 GLY A CA 1
ATOM 742 C C . GLY A 1 97 ? 17.431 -6.261 -13.074 1.00 73.44 97 GLY A C 1
ATOM 743 O O . GLY A 1 97 ? 17.185 -5.872 -14.216 1.00 73.44 97 GLY A O 1
ATOM 744 N N . TYR A 1 98 ? 16.955 -5.645 -11.994 1.00 80.12 98 TYR A N 1
ATOM 745 C CA . TYR A 1 98 ? 16.087 -4.475 -12.045 1.00 80.12 98 TYR A CA 1
ATOM 746 C C . TYR A 1 98 ? 16.564 -3.349 -11.113 1.00 80.12 98 TYR A C 1
ATOM 748 O O . TYR A 1 98 ? 17.243 -3.590 -10.114 1.00 80.12 98 TYR A O 1
ATOM 756 N N . ASP A 1 99 ? 16.192 -2.107 -1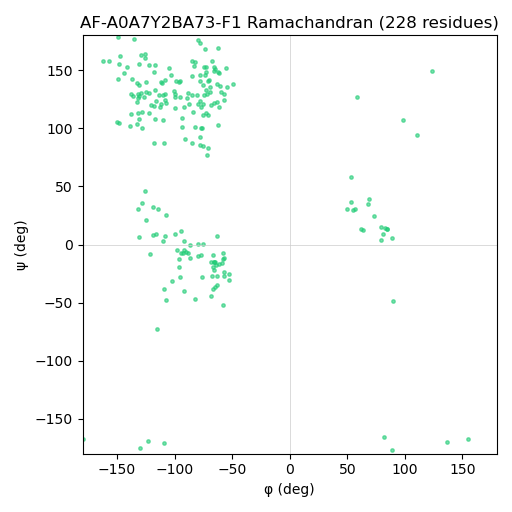1.425 1.00 84.06 99 ASP A N 1
ATOM 757 C CA . ASP A 1 99 ? 16.322 -0.943 -10.537 1.00 84.06 99 ASP A CA 1
ATOM 758 C C . ASP A 1 99 ? 15.040 -0.110 -10.642 1.00 84.06 99 ASP A C 1
ATOM 760 O O . ASP A 1 99 ? 14.733 0.456 -11.694 1.00 84.06 99 ASP A O 1
ATOM 764 N N . LEU A 1 100 ? 14.269 -0.075 -9.557 1.00 86.56 100 LEU A N 1
ATOM 765 C CA . LEU A 1 100 ? 13.044 0.721 -9.436 1.00 86.56 100 LEU A CA 1
ATOM 766 C C . LEU A 1 100 ? 13.227 1.884 -8.449 1.00 86.56 100 LEU A C 1
ATOM 768 O O . LEU A 1 100 ? 12.273 2.617 -8.194 1.00 86.56 100 LEU A O 1
ATOM 772 N N . THR A 1 101 ? 14.432 2.068 -7.892 1.00 86.19 101 THR A N 1
ATOM 773 C CA . THR A 1 101 ? 14.696 3.025 -6.808 1.00 86.19 101 THR A CA 1
ATOM 774 C C . THR A 1 101 ? 14.426 4.478 -7.216 1.00 86.19 101 THR A C 1
ATOM 776 O O . THR A 1 101 ? 14.207 4.803 -8.380 1.00 86.19 101 THR A O 1
ATOM 779 N N . ASN A 1 102 ? 14.418 5.402 -6.255 1.00 85.38 102 ASN A N 1
ATOM 780 C CA . ASN A 1 102 ? 14.135 6.821 -6.507 1.00 85.38 102 ASN A CA 1
ATOM 781 C C . ASN A 1 102 ? 12.779 7.072 -7.198 1.00 85.38 102 ASN A C 1
ATOM 783 O O . ASN A 1 102 ? 12.632 8.050 -7.926 1.00 85.38 102 ASN A O 1
ATOM 787 N N . ASN A 1 103 ? 11.791 6.214 -6.943 1.00 87.06 103 ASN A N 1
ATOM 788 C CA . ASN A 1 103 ? 10.388 6.447 -7.271 1.00 87.06 103 ASN A CA 1
ATOM 789 C C . ASN A 1 103 ? 9.638 6.670 -5.948 1.00 87.06 103 ASN A C 1
ATOM 791 O O . ASN A 1 103 ? 9.146 5.711 -5.358 1.00 87.06 103 ASN A O 1
ATOM 795 N N . PRO A 1 104 ? 9.573 7.906 -5.421 1.00 81.31 104 PRO A N 1
ATOM 796 C CA . PRO A 1 104 ? 9.158 8.171 -4.035 1.00 81.31 104 PRO A CA 1
ATOM 797 C C . PRO A 1 104 ? 7.696 7.819 -3.728 1.00 81.31 104 PRO A C 1
ATOM 799 O O . PRO A 1 104 ? 7.310 7.755 -2.564 1.00 81.31 104 PRO A O 1
ATOM 802 N N . LYS A 1 105 ? 6.875 7.613 -4.762 1.00 81.12 105 LYS A N 1
ATOM 803 C CA . LYS A 1 105 ? 5.475 7.203 -4.625 1.00 81.12 105 LYS A CA 1
ATOM 804 C C . LYS A 1 105 ? 5.274 5.685 -4.669 1.00 81.12 105 LYS A C 1
ATOM 806 O O . LYS A 1 105 ? 4.161 5.227 -4.427 1.00 81.12 105 LYS A O 1
ATOM 811 N N . LEU A 1 106 ? 6.319 4.914 -4.969 1.00 80.38 106 LEU A N 1
ATOM 812 C CA . LEU A 1 106 ? 6.308 3.467 -4.782 1.00 80.38 106 LEU A CA 1
ATOM 813 C C . LEU A 1 106 ? 6.644 3.119 -3.325 1.00 80.38 106 LEU 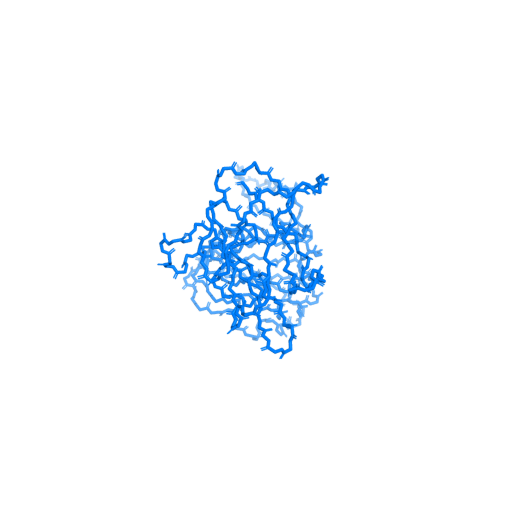A C 1
ATOM 815 O O . LEU A 1 106 ? 7.387 3.860 -2.667 1.00 80.38 106 LEU A O 1
ATOM 819 N N . PRO A 1 107 ? 6.170 1.966 -2.823 1.00 77.81 107 PRO A N 1
ATOM 820 C CA . PRO A 1 107 ? 6.654 1.385 -1.581 1.00 77.81 107 PRO A CA 1
ATOM 821 C C . PRO A 1 107 ? 8.182 1.329 -1.542 1.00 77.81 107 PRO A C 1
ATOM 823 O O . PRO A 1 107 ? 8.840 1.044 -2.542 1.00 77.81 107 PRO A O 1
ATOM 826 N N . TRP A 1 108 ? 8.742 1.656 -0.383 1.00 77.38 108 TRP A N 1
ATOM 827 C CA . TRP A 1 108 ? 10.169 1.808 -0.106 1.00 77.38 108 TRP A CA 1
ATOM 828 C C . TRP A 1 108 ? 10.906 2.700 -1.114 1.00 77.38 108 TRP A C 1
ATOM 830 O O . TRP A 1 108 ? 12.083 2.489 -1.397 1.00 77.38 108 TRP A O 1
ATOM 840 N N . SER A 1 109 ? 10.218 3.690 -1.696 1.00 80.75 109 SER A N 1
ATOM 841 C CA . SER A 1 109 ? 10.749 4.519 -2.789 1.00 80.75 109 SER A CA 1
ATOM 842 C C . SER A 1 109 ? 11.252 3.704 -3.993 1.00 80.75 109 SER A C 1
ATOM 844 O O . SER A 1 109 ? 12.190 4.115 -4.684 1.00 80.75 109 SER A O 1
ATOM 846 N N . GLY A 1 110 ? 10.644 2.537 -4.222 1.00 80.31 110 GLY A N 1
ATOM 847 C CA . GLY A 1 110 ? 11.018 1.594 -5.269 1.00 80.31 110 GLY A CA 1
ATOM 848 C C . GLY A 1 110 ? 12.159 0.640 -4.900 1.00 80.31 110 GLY A C 1
ATOM 849 O O . GLY A 1 110 ? 12.690 -0.030 -5.784 1.00 80.31 110 GLY A O 1
ATOM 850 N N . ASP A 1 111 ? 12.547 0.539 -3.621 1.00 77.75 111 ASP A N 1
ATOM 851 C CA . ASP A 1 111 ? 13.396 -0.563 -3.146 1.00 77.75 111 ASP A CA 1
ATOM 852 C C . ASP A 1 111 ? 12.609 -1.882 -3.132 1.00 77.75 111 ASP A C 1
ATOM 854 O O . ASP A 1 111 ? 12.036 -2.329 -2.136 1.00 77.75 111 ASP A O 1
ATOM 858 N N . PHE A 1 112 ? 12.562 -2.493 -4.310 1.00 76.88 112 PHE A N 1
ATOM 859 C CA . PHE A 1 112 ? 11.754 -3.664 -4.610 1.00 76.88 112 PHE A CA 1
ATOM 860 C C . PHE A 1 112 ? 12.391 -4.981 -4.118 1.00 76.88 112 PHE A C 1
ATOM 862 O O . PHE A 1 112 ? 11.808 -6.050 -4.270 1.00 76.88 112 PHE A O 1
ATOM 869 N N . GLN A 1 113 ? 13.571 -4.943 -3.481 1.00 74.38 113 GLN A N 1
ATOM 870 C CA . GLN A 1 113 ? 14.126 -6.130 -2.811 1.00 74.38 113 GLN A CA 1
ATOM 871 C C . GLN A 1 113 ? 13.280 -6.545 -1.601 1.00 74.38 113 GLN A C 1
ATOM 873 O O . GLN A 1 113 ? 13.057 -7.737 -1.391 1.00 74.38 113 GLN A O 1
ATOM 878 N N . ASN A 1 114 ? 12.757 -5.576 -0.844 1.00 70.44 114 ASN A N 1
ATOM 879 C CA . ASN A 1 114 ? 11.906 -5.842 0.320 1.00 70.44 114 ASN A CA 1
ATOM 880 C C . ASN A 1 114 ? 10.584 -6.505 -0.101 1.00 70.44 114 ASN A C 1
ATOM 882 O O . ASN A 1 114 ? 10.133 -7.449 0.547 1.00 70.44 114 ASN A O 1
ATOM 886 N N . TYR A 1 115 ? 10.036 -6.101 -1.254 1.00 74.00 115 TYR A N 1
ATOM 887 C CA . TYR A 1 115 ? 8.885 -6.761 -1.874 1.00 74.00 115 TYR A CA 1
ATOM 888 C C . TYR A 1 115 ? 9.166 -8.248 -2.151 1.00 74.00 115 TYR A C 1
ATOM 890 O O . TYR A 1 115 ? 8.430 -9.115 -1.685 1.00 74.00 115 TYR A O 1
ATOM 898 N N . CYS A 1 116 ? 10.276 -8.567 -2.826 1.00 74.25 116 CYS A N 1
ATOM 899 C CA . CYS A 1 116 ? 10.636 -9.953 -3.151 1.00 74.25 116 CYS A CA 1
ATOM 900 C C . CYS A 1 116 ? 10.974 -10.822 -1.928 1.00 74.25 116 CYS A C 1
ATOM 902 O O . CYS A 1 116 ? 10.915 -12.050 -2.004 1.00 74.25 116 CYS A O 1
ATOM 904 N N . ASN A 1 117 ? 11.294 -10.200 -0.792 1.00 73.94 117 ASN A N 1
ATOM 905 C CA . ASN A 1 117 ? 11.485 -10.877 0.491 1.00 73.94 117 ASN A CA 1
ATOM 906 C C . ASN A 1 117 ? 10.174 -11.061 1.282 1.00 73.94 117 ASN A C 1
ATOM 908 O O . ASN A 1 117 ? 10.198 -11.652 2.364 1.00 73.94 117 ASN A O 1
ATOM 912 N N . GLY A 1 118 ? 9.038 -10.593 0.752 1.00 72.69 118 GLY A N 1
ATOM 913 C CA . GLY A 1 118 ? 7.725 -10.681 1.394 1.00 72.69 118 GLY A CA 1
ATOM 914 C C . GLY A 1 118 ? 7.550 -9.723 2.573 1.00 72.69 118 GLY A C 1
ATOM 915 O O . GLY A 1 118 ? 6.763 -10.008 3.477 1.00 72.69 118 GLY A O 1
ATOM 916 N N . GLU A 1 119 ? 8.306 -8.625 2.609 1.00 69.56 119 GLU A N 1
ATOM 917 C CA . GLU A 1 119 ? 8.143 -7.597 3.634 1.00 69.56 119 GLU A CA 1
ATOM 918 C C . GLU A 1 119 ? 6.879 -6.763 3.377 1.00 69.56 119 GLU A C 1
ATOM 920 O O . GLU A 1 119 ? 6.420 -6.625 2.244 1.00 69.56 119 GLU A O 1
ATOM 925 N N . SER A 1 120 ? 6.295 -6.197 4.435 1.00 67.94 120 SER A N 1
ATOM 926 C CA . SER A 1 120 ? 5.141 -5.303 4.301 1.00 67.94 120 SER A CA 1
ATOM 927 C C . SER A 1 120 ? 5.573 -3.954 3.717 1.00 67.94 120 SER A C 1
ATOM 929 O O . SER A 1 120 ? 6.531 -3.387 4.240 1.00 67.94 120 SER A O 1
ATOM 931 N N . PRO A 1 121 ? 4.876 -3.396 2.709 1.00 67.06 121 PRO A N 1
ATOM 932 C CA . PRO A 1 121 ? 5.248 -2.130 2.075 1.00 67.06 121 PRO A CA 1
ATOM 933 C C . PRO A 1 121 ? 5.332 -0.973 3.080 1.00 67.06 121 PRO A C 1
ATOM 935 O O . PRO A 1 121 ? 4.396 -0.732 3.837 1.00 67.06 121 PRO A O 1
ATOM 938 N N . ILE A 1 122 ? 6.446 -0.229 3.067 1.00 62.50 122 ILE A N 1
ATOM 939 C CA . ILE A 1 122 ? 6.676 0.959 3.913 1.00 62.50 122 ILE A CA 1
ATOM 940 C C . ILE A 1 122 ? 7.029 2.153 3.029 1.00 62.50 122 ILE A C 1
ATOM 942 O O . ILE A 1 122 ? 7.842 2.024 2.126 1.00 62.50 122 ILE A O 1
ATOM 946 N N . GLY A 1 123 ? 6.523 3.350 3.327 1.00 55.84 123 GLY A N 1
ATOM 947 C CA . GLY A 1 123 ? 7.159 4.590 2.862 1.00 55.84 123 GLY A CA 1
ATOM 948 C C . GLY A 1 123 ? 6.845 5.048 1.435 1.00 55.84 123 GLY A C 1
ATOM 949 O O . GLY A 1 123 ? 7.519 5.953 0.950 1.00 55.84 123 GLY A O 1
ATOM 950 N N . ALA A 1 124 ? 5.817 4.501 0.781 1.00 57.59 124 ALA A N 1
ATOM 951 C CA . ALA A 1 124 ? 5.077 5.315 -0.183 1.00 57.59 124 ALA A CA 1
ATOM 952 C C . ALA A 1 124 ? 4.312 6.376 0.621 1.00 57.59 124 ALA A C 1
ATOM 954 O O . ALA A 1 124 ? 3.754 6.051 1.667 1.00 57.59 124 ALA A O 1
ATOM 955 N N . SER A 1 125 ? 4.315 7.639 0.196 1.00 56.69 125 SER A N 1
ATOM 956 C CA . SER A 1 125 ? 3.588 8.689 0.915 1.00 56.69 125 SER A CA 1
ATOM 957 C C . SER A 1 125 ? 2.084 8.384 0.930 1.00 56.69 125 SER A C 1
ATOM 959 O O . SER A 1 125 ? 1.405 8.590 -0.075 1.00 56.69 125 SER A O 1
ATOM 961 N N . CYS A 1 126 ? 1.580 7.907 2.060 1.00 60.03 126 CYS A N 1
ATOM 962 C CA . CYS A 1 126 ? 0.168 7.846 2.399 1.00 60.03 126 CYS A CA 1
ATOM 963 C C . CYS A 1 126 ? -0.069 8.878 3.509 1.00 60.03 126 CYS A C 1
ATOM 965 O O . CYS A 1 126 ? 0.434 8.736 4.617 1.00 60.03 126 CYS A O 1
ATOM 967 N N . ASP A 1 127 ? -0.723 9.973 3.138 1.00 58.19 127 ASP A N 1
ATOM 968 C CA . ASP A 1 127 ? -1.278 10.991 4.031 1.00 58.19 127 ASP A CA 1
ATOM 969 C C . ASP A 1 127 ? -2.695 11.204 3.499 1.00 58.19 127 ASP A C 1
ATOM 971 O O . ASP A 1 127 ? -2.872 11.763 2.408 1.00 58.19 127 ASP A O 1
ATOM 975 N N . ASP A 1 128 ? -3.699 10.660 4.189 1.00 57.81 128 ASP A N 1
ATOM 976 C CA . ASP A 1 128 ? -5.103 10.816 3.785 1.00 57.81 128 ASP A CA 1
ATOM 977 C C . ASP A 1 128 ? -5.650 12.223 4.111 1.00 57.81 128 ASP A C 1
ATOM 979 O O . ASP A 1 128 ? -6.795 12.556 3.782 1.00 57.81 128 ASP A O 1
ATOM 983 N N . GLY A 1 129 ? -4.808 13.087 4.692 1.00 53.34 129 GLY A N 1
ATOM 984 C CA . GLY A 1 129 ? -5.141 14.431 5.132 1.00 53.34 129 GLY A CA 1
ATOM 985 C C . GLY A 1 129 ? -5.880 14.470 6.471 1.00 53.34 129 GLY A C 1
ATOM 986 O O . GLY A 1 129 ? -6.279 15.563 6.901 1.00 53.34 129 GLY A O 1
ATOM 987 N N . ASP A 1 130 ? -6.082 13.331 7.141 1.00 57.84 130 ASP A N 1
ATOM 988 C CA . ASP A 1 130 ? -6.645 13.257 8.482 1.00 57.84 130 ASP A CA 1
ATOM 989 C C . ASP A 1 130 ? -5.557 13.506 9.532 1.00 57.84 130 ASP A C 1
ATOM 991 O O . ASP A 1 130 ? -4.797 12.644 9.949 1.00 57.84 130 ASP A O 1
ATOM 995 N N . SER A 1 131 ? -5.537 14.725 10.068 1.00 58.00 131 SER A N 1
ATOM 996 C CA . SER A 1 131 ? -4.631 15.112 11.160 1.00 58.00 131 SER A CA 1
ATOM 997 C C . SER A 1 131 ? -4.741 14.273 12.449 1.00 58.00 131 SER A C 1
ATOM 999 O O . SER A 1 131 ? -3.984 14.516 13.392 1.00 58.00 131 SER A O 1
ATOM 1001 N N . THR A 1 132 ? -5.724 13.372 12.550 1.00 54.19 132 THR A N 1
ATOM 1002 C CA . THR A 1 132 ? -5.916 12.480 13.699 1.00 54.19 132 THR A CA 1
ATOM 1003 C C . THR A 1 132 ? -5.270 11.108 13.525 1.00 54.19 132 THR A C 1
ATOM 1005 O O . THR A 1 132 ? -5.216 10.350 14.498 1.00 54.19 132 THR A O 1
ATOM 1008 N N . THR A 1 133 ? -4.742 10.802 12.340 1.00 56.09 133 THR A N 1
ATOM 1009 C CA . THR A 1 133 ? -3.984 9.586 12.055 1.00 56.09 133 THR A CA 1
ATOM 1010 C C . THR A 1 133 ? -2.505 9.937 11.865 1.00 56.09 133 THR A C 1
ATOM 1012 O O . THR A 1 133 ? -2.136 11.002 11.377 1.00 56.09 133 THR A O 1
ATOM 1015 N N . SER A 1 134 ? -1.618 9.076 12.365 1.00 55.78 134 SER A N 1
ATOM 1016 C CA . SER A 1 134 ? -0.161 9.194 12.173 1.00 55.78 134 SER A CA 1
ATOM 1017 C C . SER A 1 134 ? 0.443 7.972 11.484 1.00 55.78 134 SER A C 1
ATOM 1019 O O . SER A 1 134 ? 1.624 7.982 11.148 1.00 55.78 134 SER A O 1
ATOM 1021 N N . ASN A 1 135 ? -0.369 6.925 11.313 1.00 57.47 135 ASN A N 1
ATOM 1022 C CA . ASN A 1 135 ? 0.021 5.601 10.835 1.00 57.47 135 ASN A CA 1
ATOM 1023 C C . ASN A 1 135 ? -0.857 5.219 9.638 1.00 57.47 135 ASN A C 1
ATOM 1025 O O . ASN A 1 135 ? -1.430 4.128 9.599 1.00 57.47 135 ASN A O 1
ATOM 1029 N N . ASP A 1 136 ? -1.019 6.151 8.701 1.00 64.38 136 ASP A N 1
ATOM 1030 C CA . ASP A 1 136 ? -1.635 5.833 7.423 1.00 64.38 136 ASP A CA 1
ATOM 1031 C C . ASP A 1 136 ? -0.777 4.778 6.738 1.00 64.38 136 ASP A C 1
ATOM 1033 O O . ASP A 1 136 ? 0.456 4.844 6.737 1.00 64.38 136 ASP A O 1
ATOM 1037 N N . VAL A 1 137 ? -1.445 3.787 6.171 1.00 65.31 137 VAL A N 1
ATOM 1038 C CA . VAL A 1 137 ? -0.828 2.810 5.291 1.00 65.31 137 VAL A CA 1
ATOM 1039 C C . VAL A 1 137 ? -1.601 2.798 3.986 1.00 65.31 137 VAL A C 1
ATOM 1041 O O . VAL A 1 137 ? -2.762 3.213 3.912 1.00 65.31 137 VAL A O 1
ATOM 1044 N N . ILE A 1 138 ? -0.968 2.285 2.941 1.00 67.12 138 ILE A N 1
ATOM 1045 C CA . ILE A 1 138 ? -1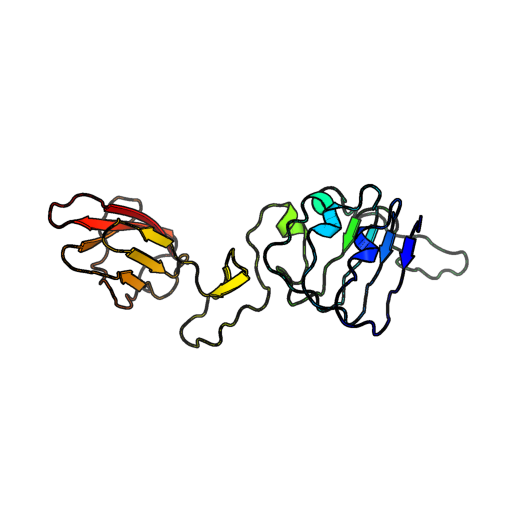.724 1.924 1.755 1.00 67.12 138 ILE A CA 1
ATOM 1046 C C . ILE A 1 138 ? -2.381 0.564 2.013 1.00 67.12 138 ILE A C 1
ATOM 1048 O O . ILE A 1 138 ? -1.688 -0.404 2.323 1.00 67.12 138 ILE A O 1
ATOM 1052 N N . LEU A 1 139 ? -3.713 0.513 1.938 1.00 64.31 139 LEU A N 1
ATOM 1053 C CA . LEU A 1 139 ? -4.502 -0.708 2.111 1.00 64.31 139 LEU A CA 1
ATOM 1054 C C . LEU A 1 139 ? -4.375 -1.636 0.890 1.00 64.31 139 LEU A C 1
ATOM 1056 O O . LEU A 1 139 ? -3.930 -1.219 -0.179 1.00 64.31 139 LEU A O 1
ATOM 1060 N N . ASP A 1 140 ? -4.840 -2.882 1.028 1.00 58.00 140 ASP A N 1
ATOM 1061 C CA . ASP A 1 140 ? -4.851 -3.885 -0.055 1.00 58.00 140 ASP A CA 1
ATOM 1062 C C . ASP A 1 140 ? -5.615 -3.423 -1.312 1.00 58.00 140 ASP A C 1
ATOM 1064 O O . ASP A 1 140 ? -5.373 -3.922 -2.410 1.00 58.00 140 ASP A O 1
ATOM 1068 N N . ASP A 1 141 ? -6.547 -2.476 -1.164 1.00 60.50 141 ASP A N 1
ATOM 1069 C CA . ASP A 1 141 ? -7.316 -1.875 -2.259 1.00 60.50 141 ASP A CA 1
ATOM 1070 C C . ASP A 1 141 ? -6.702 -0.569 -2.803 1.00 60.50 141 ASP A C 1
ATOM 1072 O O . ASP A 1 141 ? -7.346 0.155 -3.563 1.00 60.50 141 ASP A O 1
ATOM 1076 N N . CYS A 1 142 ? -5.461 -0.264 -2.419 1.00 58.00 142 CYS A N 1
ATOM 1077 C CA . CYS A 1 142 ? -4.722 0.952 -2.752 1.00 58.00 142 CYS A CA 1
ATOM 1078 C C . CYS A 1 142 ? -5.335 2.264 -2.246 1.00 58.00 142 CYS A C 1
ATOM 1080 O O . CYS A 1 142 ? -4.883 3.342 -2.642 1.00 58.00 142 CYS A O 1
ATOM 1082 N N . THR A 1 143 ? -6.316 2.213 -1.341 1.00 61.94 143 THR A N 1
ATOM 1083 C CA . THR A 1 143 ? -6.752 3.416 -0.632 1.00 61.94 143 THR A CA 1
ATOM 1084 C C . THR A 1 143 ? -5.779 3.767 0.489 1.00 61.94 143 THR A C 1
ATOM 1086 O O . THR A 1 143 ? -5.163 2.907 1.120 1.00 61.94 143 THR A O 1
ATOM 1089 N N . CYS A 1 144 ? -5.612 5.068 0.712 1.00 63.31 144 CYS A N 1
ATOM 1090 C CA . CYS A 1 144 ? -4.901 5.587 1.868 1.00 63.31 144 CYS A CA 1
ATOM 1091 C C . CYS A 1 144 ? -5.834 5.494 3.074 1.00 63.31 144 CYS A C 1
ATOM 1093 O O . CYS A 1 144 ? -6.950 6.018 3.019 1.00 63.31 144 CYS A O 1
ATOM 1095 N N . GLY A 1 145 ? -5.407 4.813 4.133 1.00 66.62 145 GLY A N 1
ATOM 1096 C CA . GLY A 1 145 ? -6.200 4.718 5.348 1.00 66.62 145 GLY A CA 1
ATOM 1097 C C . GLY A 1 145 ? -5.525 3.900 6.438 1.00 66.62 145 GLY A C 1
ATOM 1098 O O . GLY A 1 145 ? -4.348 3.556 6.369 1.00 66.62 145 GLY A O 1
ATOM 1099 N N . MET A 1 146 ? -6.293 3.563 7.467 1.00 72.12 146 MET A N 1
ATOM 1100 C CA . MET A 1 146 ? -5.817 2.741 8.578 1.00 72.12 146 MET A CA 1
ATOM 1101 C C . MET A 1 146 ? -6.166 1.268 8.369 1.00 72.12 146 MET A C 1
ATOM 1103 O O . MET A 1 146 ? -7.292 0.940 7.979 1.00 72.12 146 MET A O 1
ATOM 1107 N N . LEU A 1 147 ? -5.246 0.367 8.731 1.00 72.62 147 LEU A N 1
ATOM 1108 C CA . LEU A 1 147 ? -5.564 -1.059 8.822 1.00 72.62 147 LEU A CA 1
ATOM 1109 C C . LEU A 1 147 ? -6.725 -1.269 9.796 1.00 72.62 147 LEU A C 1
ATOM 1111 O O . LEU A 1 147 ? -6.676 -0.849 10.957 1.00 72.62 147 LEU A O 1
ATOM 1115 N N . SER A 1 148 ? -7.771 -1.929 9.300 1.00 80.88 148 SER A N 1
ATOM 1116 C CA . SER A 1 148 ? -8.971 -2.243 10.063 1.00 80.88 148 SER A CA 1
ATOM 1117 C C . SER A 1 148 ? -9.317 -3.720 9.952 1.00 80.88 148 SER A C 1
ATOM 1119 O O . SER A 1 148 ? -9.420 -4.283 8.861 1.00 80.88 148 SER A O 1
ATOM 1121 N N . SER A 1 149 ? -9.546 -4.353 11.098 1.00 85.50 149 SER A N 1
ATOM 1122 C CA . SER A 1 149 ? -10.130 -5.688 11.150 1.00 85.50 149 SER A CA 1
ATOM 1123 C C . SER A 1 149 ? -11.649 -5.558 11.076 1.00 85.50 149 SER A C 1
ATOM 1125 O O . SER A 1 149 ? -12.264 -5.012 11.996 1.00 85.50 149 SER A O 1
ATOM 1127 N N . ASN A 1 150 ? -12.261 -6.052 9.997 1.00 90.12 150 ASN A N 1
ATOM 1128 C CA . ASN A 1 150 ? -13.704 -5.969 9.761 1.00 90.12 150 ASN A CA 1
ATOM 1129 C C . ASN A 1 150 ? -14.371 -7.341 9.911 1.00 90.12 150 ASN A C 1
ATOM 1131 O O . ASN A 1 150 ? -13.955 -8.321 9.297 1.00 90.12 150 ASN A O 1
ATOM 1135 N N . PHE A 1 151 ? -15.441 -7.397 10.699 1.00 94.44 151 PHE A N 1
ATOM 1136 C CA . PHE A 1 151 ? -16.182 -8.615 11.013 1.00 94.44 151 PHE A CA 1
ATOM 1137 C C . PHE A 1 151 ? -17.665 -8.423 10.704 1.00 94.44 151 PHE A C 1
ATOM 1139 O O . PHE A 1 151 ? -18.295 -7.492 11.208 1.00 94.44 151 PHE A O 1
ATOM 1146 N N . ASP A 1 152 ? -18.236 -9.328 9.912 1.00 94.38 152 ASP A N 1
ATOM 1147 C CA . ASP A 1 152 ? -19.676 -9.402 9.668 1.00 94.38 152 ASP A CA 1
ATOM 1148 C C . ASP A 1 152 ? -20.291 -10.500 10.547 1.00 94.38 152 ASP A C 1
ATOM 1150 O O . ASP A 1 152 ? -19.937 -11.675 10.438 1.00 94.38 152 ASP A O 1
ATOM 1154 N N . LEU A 1 153 ? -21.197 -10.109 11.445 1.00 92.94 153 LEU A N 1
ATOM 1155 C CA . LEU A 1 153 ? -21.931 -11.015 12.334 1.00 92.94 153 LEU A CA 1
ATOM 1156 C C . LEU A 1 153 ? -23.352 -11.309 11.810 1.00 92.94 153 LEU A C 1
ATOM 1158 O O . LEU A 1 153 ? -24.163 -11.921 12.507 1.00 92.94 153 LEU A O 1
ATOM 1162 N N . GLY A 1 154 ? -23.666 -10.885 10.582 1.00 91.88 154 GLY A N 1
ATOM 1163 C CA . GLY A 1 154 ? -24.928 -11.106 9.879 1.00 91.88 154 GLY A CA 1
ATOM 1164 C C . GLY A 1 154 ? -25.973 -10.021 10.137 1.00 91.88 154 GLY A C 1
ATOM 1165 O O . GLY A 1 154 ? -26.567 -9.504 9.193 1.00 91.88 154 GLY A O 1
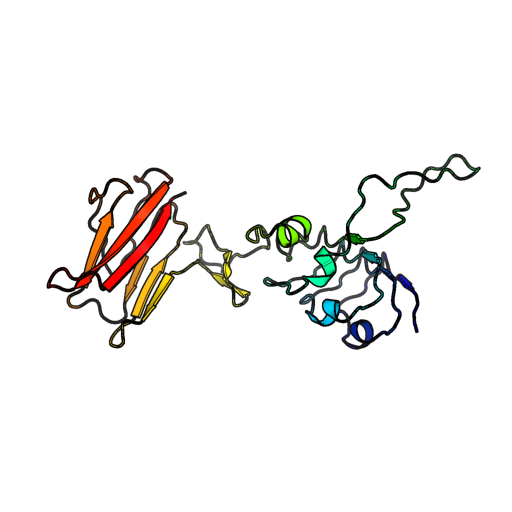ATOM 1166 N N . ASP A 1 155 ? -26.214 -9.659 11.400 1.00 90.62 155 ASP A N 1
ATOM 1167 C CA . ASP A 1 155 ? -27.138 -8.573 11.770 1.00 90.62 155 ASP A CA 1
ATOM 1168 C C . ASP A 1 155 ? -26.437 -7.226 12.012 1.00 90.62 155 ASP A C 1
ATOM 1170 O O . ASP A 1 155 ? -27.094 -6.185 12.101 1.00 90.62 155 ASP A O 1
ATOM 1174 N N . ARG A 1 156 ? -25.106 -7.243 12.120 1.00 93.88 156 ARG A N 1
ATOM 1175 C CA . ARG A 1 156 ? -24.261 -6.076 12.374 1.00 93.88 156 ARG A CA 1
ATOM 1176 C C . ARG A 1 156 ? -22.839 -6.309 11.887 1.00 93.88 156 ARG A C 1
ATOM 1178 O O . ARG A 1 156 ? -22.373 -7.444 11.819 1.00 93.88 156 ARG A O 1
ATOM 1185 N N . THR A 1 157 ? -22.134 -5.212 11.656 1.00 96.06 157 THR A N 1
ATOM 1186 C CA . THR A 1 157 ? -20.692 -5.215 11.410 1.00 96.06 157 THR A CA 1
ATOM 1187 C C . THR A 1 157 ? -19.949 -4.721 12.643 1.00 96.06 157 THR A C 1
ATOM 1189 O O . THR A 1 157 ? -20.500 -3.952 13.439 1.00 96.06 157 THR A O 1
ATOM 1192 N N . VAL A 1 158 ? -18.712 -5.176 12.815 1.00 96.12 158 VAL A N 1
ATOM 1193 C CA . VAL A 1 158 ? -17.773 -4.664 13.815 1.00 96.12 158 VAL A CA 1
ATOM 1194 C C . VAL A 1 158 ? -16.430 -4.404 13.144 1.00 96.12 158 VAL A C 1
ATOM 1196 O O . VAL A 1 158 ? -15.895 -5.292 12.486 1.00 96.12 158 VAL A O 1
ATOM 1199 N N . SER A 1 159 ? -15.881 -3.213 13.345 1.00 94.06 159 SER A N 1
ATOM 1200 C CA . SER A 1 159 ? -14.594 -2.778 12.805 1.00 94.06 159 SER A CA 1
ATOM 1201 C C . SER A 1 159 ? -13.672 -2.376 13.951 1.00 94.06 159 SER A C 1
ATOM 1203 O O . SER A 1 159 ? -14.083 -1.616 14.827 1.00 94.06 159 SER A O 1
ATOM 1205 N N . ILE A 1 160 ? -12.440 -2.879 13.965 1.00 93.19 160 ILE A N 1
ATOM 1206 C CA . ILE A 1 160 ? -11.428 -2.586 14.991 1.00 93.19 160 ILE A CA 1
ATOM 1207 C C . ILE A 1 160 ? -10.213 -1.954 14.309 1.00 93.19 160 ILE A C 1
ATOM 1209 O O . ILE A 1 160 ? -9.629 -2.583 13.428 1.00 93.19 160 ILE A O 1
ATOM 1213 N N . TYR A 1 161 ? -9.854 -0.723 14.685 1.00 89.69 161 TYR A N 1
ATOM 1214 C CA . TYR A 1 161 ? -8.784 0.038 14.026 1.00 89.69 161 TYR A CA 1
ATOM 1215 C C . TYR A 1 161 ? -8.263 1.219 14.873 1.00 89.69 161 TYR A C 1
ATOM 1217 O O . TYR A 1 161 ? -9.006 1.726 15.713 1.00 89.69 161 TYR A O 1
ATOM 1225 N N . PRO A 1 162 ? -7.036 1.718 14.646 1.00 86.44 162 PRO A N 1
ATOM 1226 C CA . PRO A 1 162 ? -6.006 1.096 13.816 1.00 86.44 162 PRO A CA 1
ATOM 1227 C C . PRO A 1 162 ? -5.489 -0.203 14.455 1.00 86.44 162 PRO A C 1
ATOM 1229 O O . PRO A 1 162 ? -5.667 -0.431 15.652 1.00 86.44 162 PRO A O 1
ATOM 1232 N N . ASN A 1 163 ? -4.905 -1.085 13.649 1.00 85.00 163 ASN A N 1
ATOM 1233 C CA . ASN A 1 163 ? -4.186 -2.269 14.117 1.00 85.00 163 ASN A CA 1
ATOM 1234 C C . ASN A 1 163 ? -3.062 -2.616 13.114 1.00 85.00 163 ASN A C 1
ATOM 1236 O O . ASN A 1 163 ? -3.390 -3.136 12.047 1.00 85.00 163 ASN A O 1
ATOM 1240 N N . PRO A 1 164 ? -1.770 -2.355 13.408 1.00 85.50 164 PRO A N 1
ATOM 1241 C CA . PRO A 1 164 ? -1.216 -1.960 14.709 1.00 85.50 164 PRO A CA 1
ATOM 1242 C C . PRO A 1 164 ? -1.696 -0.599 15.228 1.00 85.50 164 PRO A C 1
ATOM 1244 O O . PRO A 1 164 ? -2.047 0.289 14.457 1.00 85.50 164 PRO A O 1
ATOM 1247 N N . ALA A 1 165 ? -1.743 -0.456 16.550 1.00 87.25 165 ALA A N 1
ATOM 1248 C CA . ALA A 1 165 ? -2.192 0.739 17.253 1.00 87.25 165 ALA A CA 1
ATOM 1249 C C . ALA A 1 165 ? -1.061 1.328 18.106 1.00 87.25 165 ALA A C 1
ATOM 1251 O O . ALA A 1 165 ? -0.250 0.584 18.645 1.00 87.25 165 ALA A O 1
ATOM 1252 N N . SER A 1 166 ? -1.040 2.648 18.285 1.00 85.19 166 SER A N 1
ATOM 1253 C CA . SER A 1 166 ? -0.055 3.317 19.153 1.00 85.19 166 SER A CA 1
ATOM 1254 C C . SER A 1 166 ? -0.759 3.982 20.337 1.00 85.19 166 SER A C 1
ATOM 1256 O O . SER A 1 166 ? -0.763 3.458 21.449 1.00 85.19 166 SER A O 1
ATOM 1258 N N . ASP A 1 167 ? -1.463 5.091 20.095 1.00 85.75 167 ASP A N 1
ATOM 1259 C CA . ASP A 1 167 ? -2.056 5.887 21.177 1.00 85.75 167 ASP A CA 1
ATOM 1260 C C . ASP A 1 167 ? -3.521 5.556 21.471 1.00 85.75 167 ASP A C 1
ATOM 1262 O O . ASP A 1 167 ? -4.000 5.738 22.598 1.00 85.75 167 ASP A O 1
ATOM 1266 N N . PHE A 1 168 ? -4.259 5.086 20.465 1.00 89.00 168 PHE A N 1
ATOM 1267 C CA . PHE A 1 168 ? -5.690 4.837 20.571 1.00 89.00 168 PHE A CA 1
ATOM 1268 C C . PHE A 1 168 ? -6.154 3.661 19.711 1.00 89.00 168 PHE A C 1
ATOM 1270 O O . PHE A 1 168 ? -5.499 3.262 18.755 1.00 89.00 168 PHE A O 1
ATOM 1277 N N . ILE A 1 169 ? -7.346 3.158 20.032 1.00 91.38 169 ILE A N 1
ATOM 1278 C CA . ILE A 1 169 ? -8.108 2.227 19.202 1.00 91.38 169 ILE A CA 1
ATOM 1279 C C . ILE A 1 169 ? -9.592 2.607 19.173 1.00 91.38 169 ILE A C 1
ATOM 1281 O O . ILE A 1 169 ? -10.179 3.033 20.175 1.00 91.38 169 ILE A O 1
ATOM 1285 N N . ARG A 1 170 ? -10.226 2.435 18.020 1.00 92.25 170 ARG A N 1
ATOM 1286 C CA . ARG A 1 170 ? -11.661 2.575 17.774 1.00 92.25 170 ARG A CA 1
ATOM 1287 C C . ARG A 1 170 ? -12.249 1.207 17.477 1.00 92.25 170 ARG A C 1
ATOM 1289 O O . ARG A 1 170 ? -11.657 0.379 16.790 1.00 92.25 170 ARG A O 1
ATOM 1296 N N . ILE A 1 171 ? -13.427 0.978 18.041 1.00 93.75 171 ILE A N 1
ATOM 1297 C CA . ILE A 1 171 ? -14.197 -0.242 17.825 1.00 93.75 171 ILE A CA 1
ATOM 1298 C C . ILE A 1 171 ? -15.582 0.211 17.413 1.00 93.75 171 ILE A C 1
ATOM 1300 O O . ILE A 1 171 ? -16.369 0.645 18.255 1.00 93.75 171 ILE A O 1
ATOM 1304 N N . GLU A 1 172 ? -15.854 0.177 16.119 1.00 94.94 172 GLU A N 1
ATOM 1305 C CA . GLU A 1 172 ? -17.097 0.673 15.546 1.00 94.94 172 GLU A CA 1
ATOM 1306 C C . GLU A 1 172 ? -18.033 -0.471 15.195 1.00 94.94 172 GLU A C 1
ATOM 1308 O O . GLU A 1 172 ? -17.610 -1.560 14.824 1.00 94.94 172 GLU A O 1
ATOM 1313 N N . THR A 1 173 ? -19.329 -0.239 15.346 1.00 95.62 173 THR A N 1
ATOM 1314 C CA . THR A 1 173 ? -20.358 -1.205 14.993 1.00 95.62 173 THR A CA 1
ATOM 1315 C C . THR A 1 173 ? -21.633 -0.511 14.547 1.00 95.62 173 THR A C 1
ATOM 1317 O O . THR A 1 173 ? -22.049 0.498 15.128 1.00 95.62 173 THR A O 1
ATOM 1320 N N . SER A 1 174 ? -22.295 -1.094 13.544 1.00 95.88 174 SER A N 1
ATOM 1321 C CA . SER A 1 174 ? -23.606 -0.636 13.081 1.00 95.88 174 SER A CA 1
ATOM 1322 C C . SER A 1 174 ? -24.710 -0.827 14.130 1.00 95.88 174 SER A C 1
ATOM 1324 O O . SER A 1 174 ? -25.717 -0.119 14.084 1.00 95.88 174 SER A O 1
ATOM 1326 N N . ASN A 1 175 ? -24.523 -1.740 15.095 1.00 93.94 175 ASN A N 1
ATOM 1327 C CA . ASN A 1 175 ? -25.446 -1.951 16.208 1.00 93.94 175 ASN A CA 1
ATOM 1328 C C . ASN A 1 175 ? -24.716 -2.401 17.496 1.00 93.94 175 ASN A C 1
ATOM 1330 O O . ASN A 1 175 ? -24.360 -3.577 17.628 1.00 93.94 175 ASN A O 1
ATOM 1334 N N . PRO A 1 176 ? -24.550 -1.511 18.493 1.00 94.12 176 PRO A N 1
ATOM 1335 C CA . PRO A 1 176 ? -23.845 -1.835 19.732 1.00 94.12 176 PRO A CA 1
ATOM 1336 C C . PRO A 1 176 ? -24.681 -2.630 20.747 1.00 94.12 176 PRO A C 1
ATOM 1338 O O . PRO A 1 176 ? -24.137 -3.078 21.758 1.00 94.12 176 PRO A O 1
ATOM 1341 N N . GLU A 1 177 ? -25.992 -2.800 20.541 1.00 93.56 177 GLU A N 1
ATOM 1342 C CA . GLU A 1 177 ? -26.858 -3.407 21.554 1.00 93.56 177 GLU A CA 1
ATOM 1343 C C . GLU A 1 177 ? -26.470 -4.859 21.852 1.00 93.56 177 GLU A C 1
ATOM 1345 O O . GLU A 1 177 ? -26.473 -5.721 20.973 1.00 93.56 177 GLU A O 1
ATOM 1350 N N . GLY A 1 178 ? -26.174 -5.136 23.123 1.00 91.50 178 GLY A N 1
ATOM 1351 C CA . GLY A 1 178 ? -25.861 -6.480 23.606 1.00 91.50 178 GLY A CA 1
ATOM 1352 C C . GLY A 1 178 ? -24.426 -6.949 23.358 1.00 91.50 178 GLY A C 1
ATOM 1353 O O . GLY A 1 178 ? -24.138 -8.116 23.616 1.00 91.50 178 GLY A O 1
ATOM 1354 N N . LEU A 1 179 ? -23.539 -6.063 22.900 1.00 94.44 179 LEU A N 1
ATOM 1355 C CA . LEU A 1 179 ? -22.119 -6.354 22.728 1.00 94.44 179 LEU A CA 1
ATOM 1356 C C . LEU A 1 179 ? -21.296 -5.896 23.940 1.00 94.44 179 LEU A C 1
ATOM 1358 O O . LEU A 1 179 ? -21.510 -4.818 24.496 1.00 94.44 179 LEU A O 1
ATOM 1362 N N . ILE A 1 180 ? -20.321 -6.715 24.329 1.00 93.00 180 ILE A N 1
ATOM 1363 C CA . ILE A 1 180 ? -19.367 -6.442 25.407 1.00 93.00 180 ILE A CA 1
ATOM 1364 C C . ILE A 1 180 ? -17.957 -6.577 24.839 1.00 93.00 180 ILE A C 1
ATOM 1366 O O . ILE A 1 180 ? -17.646 -7.585 24.213 1.00 93.00 180 ILE A O 1
ATOM 1370 N N . ILE A 1 181 ? -17.088 -5.596 25.085 1.00 94.31 181 ILE A N 1
ATOM 1371 C CA . ILE A 1 181 ? -15.679 -5.676 24.688 1.00 94.31 181 ILE A CA 1
ATOM 1372 C C . ILE A 1 181 ? -14.823 -6.091 25.882 1.00 94.31 181 ILE A C 1
ATOM 1374 O O . ILE A 1 181 ? -15.011 -5.609 27.000 1.00 94.31 181 ILE A O 1
ATOM 1378 N N . SER A 1 182 ? -13.836 -6.943 25.631 1.00 91.88 182 SER A N 1
ATOM 1379 C CA . SER A 1 182 ? -12.782 -7.277 26.581 1.00 91.88 182 SER A CA 1
ATOM 1380 C C . SER A 1 182 ? -11.422 -7.187 25.899 1.00 91.88 182 SER A C 1
ATOM 1382 O O . SER A 1 182 ? -11.198 -7.857 24.896 1.00 91.88 182 SER A O 1
ATOM 1384 N N . LEU A 1 183 ? -10.504 -6.411 26.476 1.00 95.31 183 LEU A N 1
ATOM 1385 C CA . LEU A 1 183 ? -9.092 -6.412 26.091 1.00 95.31 183 LEU A CA 1
ATOM 1386 C C . LEU A 1 183 ? -8.289 -7.260 27.075 1.00 95.31 183 LEU A C 1
ATOM 1388 O O . LEU A 1 183 ? -8.406 -7.081 28.293 1.00 95.31 183 LEU A O 1
ATOM 1392 N N . ILE A 1 184 ? -7.495 -8.182 26.547 1.00 94.44 184 ILE A N 1
ATOM 1393 C CA . ILE A 1 184 ? -6.784 -9.202 27.311 1.00 94.44 184 ILE A CA 1
ATOM 1394 C C . ILE A 1 184 ? -5.316 -9.213 26.884 1.00 94.44 184 ILE A C 1
ATOM 1396 O O . ILE A 1 184 ? -5.027 -9.141 25.694 1.00 94.44 184 ILE A O 1
ATOM 1400 N N . ASP A 1 185 ? -4.382 -9.309 27.828 1.00 94.00 185 ASP A N 1
ATOM 1401 C CA . ASP A 1 185 ? -2.979 -9.576 27.484 1.00 94.00 185 ASP A CA 1
ATOM 1402 C C . ASP A 1 185 ? -2.727 -11.055 27.145 1.00 94.00 185 ASP A C 1
ATOM 1404 O O . ASP A 1 185 ? -3.578 -11.928 27.336 1.00 94.00 185 ASP A O 1
ATOM 1408 N N . ILE A 1 186 ? -1.511 -11.362 26.688 1.00 90.75 186 ILE A N 1
ATOM 1409 C CA . ILE A 1 186 ? -1.069 -12.735 26.394 1.00 90.75 186 ILE A CA 1
ATOM 1410 C C . ILE A 1 186 ? -1.127 -13.691 27.597 1.00 90.75 186 ILE A C 1
ATOM 1412 O O . ILE A 1 186 ? -1.055 -14.905 27.411 1.00 90.75 186 ILE A O 1
ATOM 1416 N N . THR A 1 187 ? -1.248 -13.180 28.827 1.00 91.75 187 THR A N 1
ATOM 1417 C CA . THR A 1 187 ? -1.378 -14.005 30.038 1.00 91.75 187 THR A CA 1
ATOM 1418 C C . THR A 1 187 ? -2.832 -14.360 30.353 1.00 91.75 187 THR A C 1
ATOM 1420 O O . THR A 1 187 ? -3.090 -15.174 31.241 1.00 91.75 187 THR A O 1
ATOM 1423 N N . GLY A 1 188 ? -3.793 -13.779 29.628 1.00 88.94 188 GLY A N 1
ATOM 1424 C CA . GLY A 1 188 ? -5.221 -13.949 29.877 1.00 88.94 188 GLY A CA 1
ATOM 1425 C C . GLY A 1 188 ? -5.799 -12.931 30.866 1.00 88.94 188 GLY A C 1
ATOM 1426 O O . GLY A 1 188 ? -6.970 -13.037 31.245 1.00 88.94 188 GLY A O 1
ATOM 1427 N N . LYS A 1 189 ? -5.015 -11.940 31.306 1.00 91.50 189 LYS A N 1
ATOM 1428 C CA . LYS A 1 189 ? -5.488 -10.908 32.231 1.00 91.50 189 LYS A CA 1
ATOM 1429 C C . LYS A 1 189 ? -6.265 -9.848 31.458 1.00 91.50 189 LYS A C 1
ATOM 1431 O O . LYS A 1 189 ? -5.777 -9.274 30.490 1.00 91.50 189 LYS A O 1
ATOM 1436 N N . LYS A 1 190 ? -7.477 -9.551 31.930 1.00 91.12 190 LYS A N 1
ATOM 1437 C CA . LYS A 1 190 ? -8.288 -8.439 31.419 1.00 91.12 190 LYS A CA 1
ATOM 1438 C C . LYS A 1 190 ? -7.691 -7.109 31.869 1.00 91.12 190 LYS A C 1
ATOM 1440 O O . LYS A 1 190 ? -7.429 -6.937 33.061 1.00 91.12 190 LYS A O 1
ATOM 1445 N N . LEU A 1 191 ? -7.487 -6.192 30.928 1.00 84.62 191 LEU A N 1
ATOM 1446 C CA . LEU A 1 191 ? -6.749 -4.954 31.176 1.00 84.62 191 LEU A CA 1
ATOM 1447 C C . LEU A 1 191 ? -7.638 -3.717 31.234 1.00 84.62 191 LEU A C 1
ATOM 1449 O O . LEU A 1 191 ? -7.523 -2.964 32.194 1.00 84.62 191 LEU A O 1
ATOM 1453 N N . ASN A 1 192 ? -8.544 -3.532 30.268 1.00 75.12 192 ASN A N 1
ATOM 1454 C CA . ASN A 1 192 ? -9.320 -2.297 30.123 1.00 75.12 192 ASN A CA 1
ATOM 1455 C C . ASN A 1 192 ? -10.776 -2.548 29.704 1.00 75.12 192 ASN A C 1
ATOM 1457 O O . ASN A 1 192 ? -11.084 -3.510 28.999 1.00 75.12 192 ASN A O 1
ATOM 1461 N N . ASN A 1 193 ? -11.655 -1.619 30.095 1.00 76.19 193 ASN A N 1
ATOM 1462 C CA . ASN A 1 193 ? -13.018 -1.517 29.577 1.00 76.19 193 ASN A CA 1
ATOM 1463 C C . ASN A 1 193 ? -13.012 -0.584 28.364 1.00 76.19 193 ASN A C 1
ATOM 1465 O O . ASN A 1 193 ? -13.151 0.632 28.511 1.00 76.19 193 ASN A O 1
ATOM 1469 N N . LEU A 1 194 ? -12.828 -1.160 27.181 1.00 90.81 194 LEU A N 1
ATOM 1470 C CA . LEU A 1 194 ? -12.986 -0.436 25.925 1.00 90.81 194 LEU A CA 1
ATOM 1471 C C . LEU A 1 194 ? -14.475 -0.169 25.657 1.00 90.81 194 LEU A C 1
ATOM 1473 O O . LEU A 1 194 ? -15.355 -0.905 26.111 1.00 90.81 194 LEU A O 1
ATOM 1477 N N . LYS A 1 195 ? -14.757 0.897 24.916 1.00 92.25 195 LYS A N 1
ATOM 1478 C CA . LYS A 1 195 ? -16.097 1.334 24.530 1.00 92.25 195 LYS A CA 1
ATOM 1479 C C . LYS A 1 195 ? -16.296 1.151 23.031 1.00 92.25 195 LYS A C 1
ATOM 1481 O O . LYS A 1 195 ? -15.401 1.453 22.244 1.00 92.25 195 LYS A O 1
ATOM 1486 N N . LEU A 1 196 ? -17.494 0.700 22.666 1.00 93.62 196 LEU A N 1
ATOM 1487 C CA . LEU A 1 196 ? -17.971 0.682 21.284 1.00 93.62 196 LEU A CA 1
ATOM 1488 C C . LEU A 1 196 ? -18.303 2.104 20.826 1.00 93.62 196 LEU A C 1
ATOM 1490 O O . LEU A 1 196 ? -18.775 2.916 21.626 1.00 93.62 196 LEU A O 1
ATOM 1494 N N . ASN A 1 197 ? -18.113 2.367 19.535 1.00 93.38 197 ASN A N 1
ATOM 1495 C CA . ASN A 1 197 ? -18.418 3.627 18.856 1.00 93.38 197 ASN A CA 1
ATOM 1496 C C . ASN A 1 197 ? -17.771 4.843 19.540 1.00 93.38 197 ASN A C 1
ATOM 1498 O O . ASN A 1 197 ? -18.365 5.917 19.638 1.00 93.38 197 ASN A O 1
ATOM 1502 N N . ALA A 1 198 ? -16.558 4.650 20.059 1.00 89.38 198 ALA A N 1
ATOM 1503 C CA . ALA A 1 198 ? -15.765 5.675 20.716 1.00 89.38 198 ALA A CA 1
ATOM 1504 C C . ALA A 1 198 ? -14.269 5.423 20.495 1.00 89.38 198 ALA A C 1
ATOM 1506 O O . ALA A 1 198 ? -13.837 4.285 20.303 1.00 89.38 198 ALA A O 1
ATOM 1507 N N . THR A 1 199 ? -13.485 6.494 20.585 1.00 90.81 199 THR A N 1
ATOM 1508 C CA . THR A 1 199 ? -12.027 6.417 20.685 1.00 90.81 199 THR A CA 1
ATOM 1509 C C . THR A 1 199 ? -11.637 5.972 22.090 1.00 90.81 199 THR A C 1
ATOM 1511 O O . THR A 1 199 ? -12.096 6.545 23.081 1.00 90.81 199 THR A O 1
ATOM 1514 N N . ASN A 1 200 ? -10.798 4.943 22.176 1.00 92.25 200 ASN A N 1
ATOM 1515 C CA . ASN A 1 200 ? -10.253 4.429 23.423 1.00 92.25 200 ASN A CA 1
ATOM 1516 C C . ASN A 1 200 ? -8.755 4.705 23.461 1.00 92.25 200 ASN A C 1
ATOM 1518 O O . ASN A 1 200 ? -8.024 4.190 22.623 1.00 92.25 200 ASN A O 1
ATOM 1522 N N . GLU A 1 201 ? -8.309 5.491 24.434 1.00 92.00 201 GLU A N 1
ATOM 1523 C CA . GLU A 1 201 ? -6.884 5.717 24.673 1.00 92.00 201 GLU A CA 1
ATOM 1524 C C . GLU A 1 201 ? -6.236 4.436 25.212 1.00 92.00 201 GLU A C 1
ATOM 1526 O O . GLU A 1 201 ? -6.753 3.805 26.140 1.00 92.00 201 GLU A O 1
ATOM 1531 N N . ILE A 1 202 ? -5.110 4.057 24.614 1.00 91.50 202 ILE A N 1
ATOM 1532 C CA . ILE A 1 202 ? -4.308 2.884 24.984 1.00 91.50 202 ILE A CA 1
ATOM 1533 C C . ILE A 1 202 ? -2.819 3.213 25.129 1.00 91.50 202 ILE A C 1
ATOM 1535 O O . ILE A 1 202 ? -2.032 2.308 25.377 1.00 91.50 202 ILE A O 1
ATOM 1539 N N . SER A 1 203 ? -2.439 4.491 25.053 1.00 89.62 203 SER A N 1
ATOM 1540 C CA . SER A 1 203 ? -1.056 4.985 25.173 1.00 89.62 203 SER A CA 1
ATOM 1541 C C . SER A 1 203 ? -0.343 4.603 26.480 1.00 89.62 203 SER A C 1
ATOM 1543 O O . SER A 1 203 ? 0.862 4.789 26.628 1.00 89.62 203 SER A O 1
ATOM 1545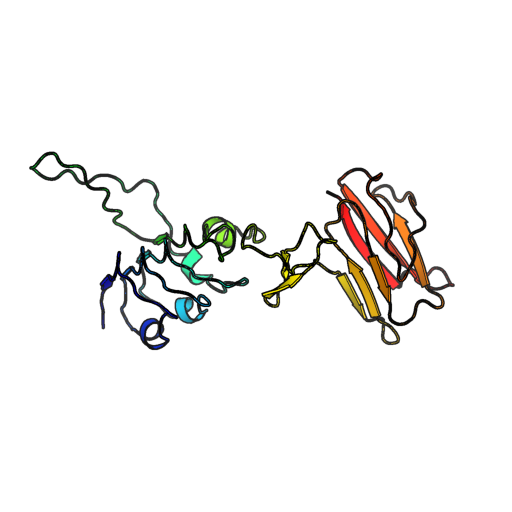 N N . ASN A 1 204 ? -1.078 4.081 27.464 1.00 90.25 204 ASN A N 1
ATOM 1546 C CA . ASN A 1 204 ? -0.541 3.569 28.720 1.00 90.25 204 ASN A CA 1
ATOM 1547 C C . ASN A 1 204 ? -0.210 2.066 28.698 1.00 90.25 204 ASN A C 1
ATOM 1549 O O . ASN A 1 204 ? 0.263 1.548 29.712 1.00 90.25 204 ASN A O 1
ATOM 1553 N N . LEU A 1 205 ? -0.526 1.355 27.615 1.00 91.88 205 LEU A N 1
ATOM 1554 C CA . LEU A 1 205 ? -0.198 -0.055 27.438 1.00 91.88 205 LEU A CA 1
ATOM 1555 C C . LEU A 1 205 ? 1.222 -0.197 26.887 1.00 91.88 205 LEU A C 1
ATOM 1557 O O . LEU A 1 205 ? 1.686 0.630 26.111 1.00 91.88 205 LEU A O 1
ATOM 1561 N N . GLU A 1 206 ? 1.922 -1.247 27.310 1.00 92.62 206 GLU A N 1
ATOM 1562 C CA . GLU A 1 206 ? 3.247 -1.556 26.769 1.00 92.62 206 GLU A CA 1
ATOM 1563 C C . GLU A 1 206 ? 3.114 -2.123 25.353 1.00 92.62 206 GLU A C 1
ATOM 1565 O O . GLU A 1 206 ? 2.173 -2.876 25.076 1.00 92.62 206 GLU A O 1
ATOM 1570 N N . SER A 1 207 ? 4.083 -1.820 24.490 1.00 91.25 207 SER A N 1
ATOM 1571 C CA . SER A 1 207 ? 4.175 -2.394 23.151 1.00 91.25 207 SER A CA 1
ATOM 1572 C C . SER A 1 207 ? 4.163 -3.924 23.218 1.00 91.25 207 SER A C 1
ATOM 1574 O O . SER A 1 207 ? 4.837 -4.540 24.051 1.00 91.25 207 SER A O 1
ATOM 1576 N N . GLY A 1 208 ? 3.389 -4.564 22.348 1.00 91.31 208 GLY A N 1
ATOM 1577 C CA . GLY A 1 208 ? 3.218 -6.011 22.370 1.00 91.31 208 GLY A CA 1
ATOM 1578 C C . GLY A 1 208 ? 1.911 -6.488 21.752 1.00 91.31 208 GLY A C 1
ATOM 1579 O O . GLY A 1 208 ? 1.204 -5.750 21.072 1.00 91.31 208 GLY A O 1
ATOM 1580 N N . ILE A 1 209 ? 1.598 -7.765 21.983 1.00 93.50 209 ILE A N 1
ATOM 1581 C CA . ILE A 1 209 ? 0.395 -8.412 21.448 1.00 93.50 209 ILE A CA 1
ATOM 1582 C C . ILE A 1 209 ? -0.673 -8.480 22.536 1.00 93.50 209 ILE A C 1
ATOM 1584 O O . ILE A 1 209 ? -0.428 -8.957 23.643 1.00 93.50 209 ILE A O 1
ATOM 1588 N N . TYR A 1 210 ? -1.884 -8.083 22.178 1.00 95.94 210 TYR A N 1
ATOM 1589 C CA . TYR A 1 210 ? -3.081 -8.189 22.997 1.00 95.94 210 TYR A CA 1
ATOM 1590 C C . TYR A 1 210 ? -4.167 -8.933 22.223 1.00 95.94 210 TYR A C 1
ATOM 1592 O O . TYR A 1 210 ? -4.090 -9.103 21.007 1.00 95.94 210 TYR A O 1
ATOM 1600 N N . ILE A 1 211 ? -5.187 -9.399 22.932 1.00 95.44 211 ILE A N 1
ATOM 1601 C CA . ILE A 1 211 ? -6.368 -10.030 22.353 1.00 95.44 211 ILE A CA 1
ATOM 1602 C C . ILE A 1 211 ? -7.577 -9.166 22.667 1.00 95.44 211 ILE A C 1
ATOM 1604 O O . ILE A 1 211 ? -7.886 -8.907 23.834 1.00 95.44 211 ILE A O 1
ATOM 1608 N N . ILE A 1 212 ? -8.283 -8.756 21.622 1.00 95.81 212 ILE A N 1
ATOM 1609 C CA . ILE A 1 212 ? -9.571 -8.091 21.737 1.00 95.81 212 ILE A CA 1
ATOM 1610 C C . ILE A 1 212 ? -10.687 -9.101 21.481 1.00 95.81 212 ILE A C 1
ATOM 1612 O O . ILE A 1 212 ? -10.704 -9.818 20.480 1.00 95.81 212 ILE A O 1
ATOM 1616 N N . GLN A 1 213 ? -11.623 -9.176 22.422 1.00 95.25 213 GLN A N 1
ATOM 1617 C CA . GLN A 1 213 ? -12.798 -10.031 22.329 1.00 95.25 213 GLN A CA 1
ATOM 1618 C C . GLN A 1 213 ? -14.061 -9.189 22.309 1.00 95.25 213 GLN A C 1
ATOM 1620 O O . GLN A 1 213 ? -14.243 -8.320 23.164 1.00 95.25 213 GLN A O 1
ATOM 1625 N N . VAL A 1 214 ? -14.955 -9.503 21.375 1.00 94.94 214 VAL A N 1
ATOM 1626 C CA . VAL A 1 214 ? -16.329 -8.996 21.359 1.00 94.94 214 VAL A CA 1
ATOM 1627 C C . VAL A 1 214 ? -17.236 -10.153 21.737 1.00 94.94 214 VAL A C 1
ATOM 1629 O O . VAL A 1 214 ? -17.206 -11.204 21.096 1.00 94.94 214 VAL A O 1
ATOM 1632 N N . LEU A 1 215 ? -18.009 -9.972 22.802 1.00 94.38 215 LEU A N 1
ATOM 1633 C CA . LEU A 1 215 ? -18.881 -10.988 23.374 1.00 94.38 215 LEU A CA 1
ATOM 1634 C C . LEU A 1 215 ? -20.346 -10.561 23.302 1.00 94.38 215 LEU A C 1
ATOM 1636 O O . LEU A 1 215 ? -20.645 -9.367 23.321 1.00 94.38 215 LEU A O 1
ATOM 1640 N N . ASP A 1 216 ? -21.254 -11.534 23.282 1.00 94.19 216 ASP A N 1
ATOM 1641 C CA . ASP A 1 216 ? -22.678 -11.288 23.519 1.00 94.19 216 ASP A CA 1
ATOM 1642 C C . ASP A 1 216 ? -23.001 -11.142 25.024 1.00 94.19 216 ASP A C 1
ATOM 1644 O O . ASP A 1 216 ? -22.158 -11.347 25.904 1.00 94.19 216 ASP A O 1
ATOM 1648 N N . THR A 1 217 ? -24.258 -10.827 25.346 1.00 93.19 217 THR A N 1
ATOM 1649 C CA . THR A 1 217 ? -24.740 -10.708 26.737 1.00 93.19 217 THR A CA 1
ATOM 1650 C C . THR A 1 217 ? -24.722 -12.017 27.528 1.00 93.19 217 THR A C 1
ATOM 1652 O O . THR A 1 217 ? -24.819 -11.983 28.756 1.00 93.19 217 THR A O 1
ATOM 1655 N N . SER A 1 218 ? -24.590 -13.161 26.855 1.00 95.25 218 SER A N 1
ATOM 1656 C CA . SER A 1 218 ? -24.445 -14.480 27.478 1.00 95.25 218 SER A CA 1
ATOM 1657 C C . SER A 1 218 ? -22.977 -14.847 27.735 1.00 95.25 218 SER A C 1
ATOM 1659 O O . SER A 1 218 ? -22.708 -15.855 28.388 1.00 95.25 218 SER A O 1
ATOM 1661 N N . GLY A 1 219 ? -22.031 -14.025 27.268 1.00 91.00 219 GLY A N 1
ATOM 1662 C CA . GLY A 1 219 ? -20.594 -14.242 27.398 1.00 91.00 219 GLY A CA 1
ATOM 1663 C C . GLY A 1 219 ? -19.993 -15.135 26.311 1.00 91.00 219 GLY A C 1
ATOM 1664 O O . GLY A 1 219 ? -18.854 -15.576 26.470 1.00 91.00 219 GLY A O 1
ATOM 1665 N N . ASN A 1 220 ? -20.716 -15.411 25.223 1.00 94.50 220 ASN A N 1
ATOM 1666 C CA . ASN A 1 220 ? -20.150 -16.121 24.079 1.00 94.50 220 ASN A CA 1
ATOM 1667 C C . ASN A 1 220 ? -19.250 -15.178 23.284 1.00 94.50 220 ASN A C 1
ATOM 1669 O O . ASN A 1 220 ? -19.608 -14.027 23.044 1.00 94.50 220 ASN A O 1
ATOM 1673 N N . ILE A 1 221 ? -18.095 -15.678 22.855 1.00 95.12 221 ILE A N 1
ATOM 1674 C CA . ILE A 1 221 ? -17.158 -14.925 22.022 1.00 95.12 221 ILE A CA 1
ATOM 1675 C C . ILE A 1 221 ? -17.698 -14.906 20.592 1.00 95.12 221 ILE A C 1
ATOM 1677 O O . ILE A 1 221 ? -17.831 -15.957 19.967 1.00 95.12 221 ILE A O 1
ATOM 1681 N N . LEU A 1 222 ? -17.991 -13.711 20.088 1.00 95.56 222 LEU A N 1
ATOM 1682 C CA . LEU A 1 222 ? -18.395 -13.480 18.702 1.00 95.56 222 LEU A CA 1
ATOM 1683 C C . LEU A 1 222 ? -17.176 -13.174 17.826 1.00 95.56 222 LEU A C 1
ATOM 1685 O O . LEU A 1 222 ? -17.081 -13.665 16.707 1.00 95.56 222 LEU A O 1
ATOM 1689 N N . ILE A 1 223 ? -16.234 -12.385 18.354 1.00 96.06 223 ILE A N 1
ATOM 1690 C CA . ILE A 1 223 ? -14.985 -12.004 17.682 1.00 96.06 223 ILE A CA 1
ATOM 1691 C C . ILE A 1 223 ? -13.831 -12.205 18.656 1.00 96.06 223 ILE A C 1
ATOM 1693 O O . ILE A 1 223 ? -13.944 -11.869 19.837 1.00 96.06 223 ILE A O 1
ATOM 1697 N N . ASN A 1 224 ? -12.721 -12.730 18.147 1.00 94.81 224 ASN A N 1
ATOM 1698 C CA . ASN A 1 224 ? -11.467 -12.869 18.872 1.00 94.81 224 ASN A CA 1
ATOM 1699 C C . ASN A 1 224 ? -10.316 -12.506 17.940 1.00 94.81 224 ASN A C 1
ATOM 1701 O O . ASN A 1 224 ? -9.935 -13.321 17.099 1.00 94.81 224 ASN A O 1
ATOM 1705 N N . ASP A 1 225 ? -9.780 -11.303 18.110 1.00 94.94 225 ASP A N 1
ATOM 1706 C CA . ASP A 1 225 ? -8.773 -10.742 17.217 1.00 94.94 225 ASP A CA 1
ATOM 1707 C C . ASP A 1 225 ? -7.488 -10.363 17.963 1.00 94.94 225 ASP A C 1
ATOM 1709 O O . ASP A 1 225 ? -7.499 -10.122 19.175 1.00 94.94 225 ASP A O 1
ATOM 1713 N N . LYS A 1 226 ? -6.367 -10.351 17.240 1.00 93.62 226 LYS A N 1
ATOM 1714 C CA . LYS A 1 226 ? -5.073 -9.909 17.763 1.00 93.62 226 LYS A CA 1
ATOM 1715 C C . LYS A 1 226 ? -4.935 -8.410 17.555 1.00 93.62 226 LYS A C 1
ATOM 1717 O O . LYS A 1 226 ? -5.092 -7.938 16.439 1.00 93.62 226 LYS A O 1
ATOM 1722 N N . LEU A 1 227 ? -4.571 -7.693 18.609 1.00 91.88 227 LEU A N 1
ATOM 1723 C CA . LEU A 1 227 ? -4.211 -6.282 18.564 1.00 91.88 227 LEU A CA 1
ATOM 1724 C C . LEU A 1 227 ? -2.702 -6.146 18.771 1.00 91.88 227 LEU A C 1
ATOM 1726 O O . LEU A 1 227 ? -2.178 -6.626 19.778 1.00 91.88 227 LEU A O 1
ATOM 1730 N N . PHE A 1 228 ? -2.021 -5.492 17.839 1.00 89.56 228 PHE A N 1
ATOM 1731 C CA . PHE A 1 228 ? -0.613 -5.133 17.966 1.00 89.56 228 PHE A CA 1
ATOM 1732 C C . PHE A 1 228 ? -0.513 -3.704 18.500 1.00 89.56 228 PHE A C 1
ATOM 1734 O O . PHE A 1 228 ? -1.150 -2.812 17.949 1.00 89.56 228 PHE A O 1
ATOM 1741 N N . ILE A 1 229 ? 0.245 -3.500 19.580 1.00 89.50 229 ILE A N 1
ATOM 1742 C CA . ILE A 1 229 ? 0.558 -2.170 20.120 1.00 89.50 229 ILE A CA 1
ATOM 1743 C C . ILE A 1 229 ? 2.036 -1.867 19.874 1.00 89.50 229 ILE A C 1
ATOM 1745 O O . ILE A 1 229 ? 2.882 -2.698 20.222 1.00 89.50 229 ILE A O 1
ATOM 1749 N N . GLU A 1 230 ? 2.321 -0.704 19.288 1.00 85.56 230 GLU A N 1
ATOM 1750 C CA . GLU A 1 230 ? 3.670 -0.193 18.991 1.00 85.56 230 GLU A CA 1
ATOM 1751 C C . GLU A 1 230 ? 4.183 0.786 20.045 1.00 85.56 230 GLU A C 1
ATOM 1753 O O . GLU A 1 230 ? 3.412 1.664 20.485 1.00 85.56 230 GLU A O 1
#

Radius of gyration: 24.18 Å; Cα contacts (8 Å, |Δi|>4): 486; chains: 1; bounding box: 70×31×64 Å

Solvent-accessible surface area (backbone atoms only — not comparable to full-atom values): 13074 Å² total; per-residue (Å²): 116,54,51,64,47,80,58,57,70,46,80,51,63,52,62,86,58,73,70,64,48,67,46,59,61,30,28,32,43,31,48,23,39,24,51,30,26,52,66,72,58,54,51,64,53,60,48,88,54,54,41,35,41,31,50,22,40,24,49,35,29,58,74,81,72,65,44,73,61,57,64,71,39,61,67,56,94,76,55,74,80,62,80,49,102,79,80,55,81,54,94,62,80,65,75,50,15,66,40,42,34,61,8,57,47,15,38,48,20,20,49,58,65,47,54,68,72,71,50,82,84,47,69,32,83,41,74,76,79,55,88,88,59,92,67,48,34,70,42,100,84,59,46,57,40,61,47,61,54,74,44,80,73,86,88,37,44,40,36,40,28,45,51,68,21,54,53,42,39,33,34,38,50,83,58,65,82,59,61,42,57,43,36,24,42,85,86,69,49,76,76,51,85,60,52,74,73,37,83,31,82,41,63,86,57,74,64,44,65,31,38,41,33,37,22,42,85,88,67,50,77,78,42,81,44,81,37,41,35,96

Foldseek 3Di:
DDQEDADEQEADEEEDDLVVLVDANHQYYHHYQYAYEEEDDLSLLSHPRHFEEEQANYQYADADNNPLVQLVFDDDPPPADDADPVRDTDGDDDTTHYAQACNQQYFVNRPCVCVSVVHHGDGNDQDVVPPVDDDWDQDPVRDTDADWDWDDPPVKIWIWDRAQDEFKIAIEMPDCPQKFKFKAAPVRDTDDRDDHPDIDTDNVPDFDKIWIFIAGNVGHTPDIDIGGYD

pLDDT: mean 79.94, std 16.06, range [35.66, 97.69]

Sequence (230 aa):
SIFGLRLDGNQLEGEIPNSIYASAGLSELSLRDNNLSGELSSSLNNFEDLDELYLDGNNFEGCAMDLDSLCNLVYNPNDTLVTYNNSATYNFKLGEGYDLTNNPKLPWSGDFQNYCNGESPIGASCDDGDSTTSNDVILDDCTCGMLSSNFDLGDRTVSIYPNPASDFIRIETSNPEGLIISLIDITGKKLNNLKLNATNEISNLESGIYIIQVLDTSGNILINDKLFIE